Protein AF-A0A7T0C3Q8-F1 (afdb_monomer)

Solvent-accessible surface area (backbone atoms only — not comparable to full-atom values): 13008 Å² total; per-residue (Å²): 132,74,60,67,61,53,60,54,53,60,71,72,50,91,73,61,86,70,64,88,72,64,52,55,35,97,87,76,68,47,78,43,61,93,90,56,93,53,42,89,88,75,45,67,77,82,71,79,75,72,71,88,68,76,73,66,52,69,71,56,51,53,50,53,51,53,50,50,52,52,51,49,52,52,48,50,64,57,48,77,78,67,75,80,89,82,80,91,76,78,87,64,80,82,73,78,82,80,80,74,75,76,78,76,80,78,84,77,83,86,86,81,88,85,86,90,85,83,82,86,81,89,83,77,82,87,74,90,77,70,93,60,78,70,41,61,29,27,28,72,39,75,68,40,66,28,17,73,39,86,49,96,85,33,57,76,77,49,74,48,47,48,67,46,75,37,46,34,67,50,74,56,92,66,21,27,34,26,61,47,94,95,44,74,31,19,32,54,42,89,44,47,40,77,75,125

InterPro domains:
  IPR003646 SH3-like domain, bacterial-type [PF08239] (143-192)
  IPR003646 SH3-like domain, bacterial-type [PS51781] (134-196)
  IPR003646 SH3-like domain, bacterial-type [SM00287] (134-196)

Foldseek 3Di:
DVVVVVVVVVVVPPPPPVPPDFDADLPPRHTDDVPDPDDPVVPDPPPPPPPPPPPDDVVRVVVVVVVVVVVVVVVVVVPVVDDDDDDPPPPDPDDDPPPDDDDDDDDDDDDDDDDDDDDDDDDDDDDPDDDPPWAKKFFQDQKWFKFPDQDPPGDGPDIDGGGDIWTFPQDDDQWTWTCDSNRIIITGPVRIDGDD

Secondary structure (DSSP, 8-state):
--HHHHHHHHTTS---TTGGG--B-TTT-PBPPTT-SSBTTTBS-------------HHHHHHHHHHHHHHHHHHHHHHTTS-S---TTSSS--------PPPPPP-PPP--------------SPP---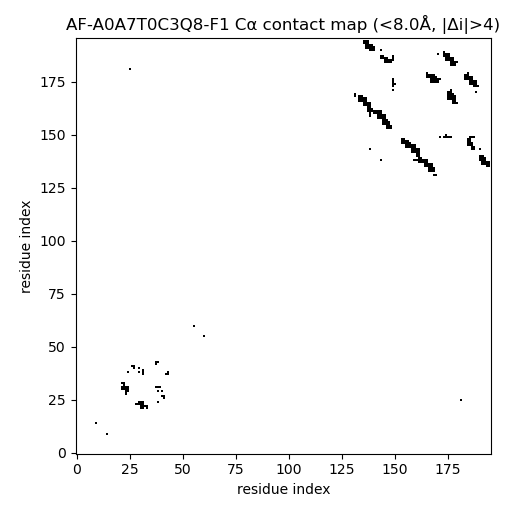----EEEEE-SSEEEEESSSSTTSPEEEEEETT-EEEEEEEETTEEEEEETTEEEEEEGGGEEE--

Mean predicted aligned error: 22.61 Å

Nearest PDB structures (foldseek):
  2kt8-assembly1_A  TM=8.675E-01  e=3.329E-04  Clostridium perfringens
  2krs-assembly1_A  TM=9.125E-01  e=1.209E-03  Clostridium perfringens
  4r0k-assembly1_A  TM=8.764E-01  e=5.552E-03  Bacteroides thetaiotaomicron VPI-5482
  3pvq-assembly1_B  TM=8.746E-01  e=7.443E-03  Bacteroides thetaiotaomicron VPI-5482
  3npf-assembly1_B  TM=8.433E-01  e=9.411E-03  Bacteroides ovatus ATCC 8483

Organism: NCBI:txid2705534

Radius of gyration: 30.3 Å; Cα contacts (8 Å, |Δi|>4): 177; chains: 1; bounding box: 54×58×92 Å

Structure (mmCIF, N/CA/C/O backbone):
data_AF-A0A7T0C3Q8-F1
#
_entry.id   AF-A0A7T0C3Q8-F1
#
loop_
_atom_site.group_PDB
_atom_site.id
_atom_site.type_symbol
_atom_site.label_atom_id
_atom_site.label_alt_id
_atom_site.label_comp_id
_atom_site.label_asym_id
_atom_site.label_entity_id
_atom_site.label_seq_id
_atom_site.pdbx_PDB_ins_code
_atom_site.Cartn_x
_atom_site.Cartn_y
_atom_site.Cartn_z
_atom_site.occupancy
_atom_site.B_iso_or_equiv
_atom_site.auth_seq_id
_atom_site.auth_comp_id
_atom_site.auth_asym_id
_atom_site.auth_atom_id
_atom_site.pdbx_PDB_model_num
ATOM 1 N N . MET A 1 1 ? -26.592 -10.319 53.406 1.00 50.81 1 MET A N 1
ATOM 2 C CA . MET A 1 1 ? -26.487 -8.937 53.947 1.00 50.81 1 MET A CA 1
ATOM 3 C C . MET A 1 1 ? -25.272 -8.145 53.438 1.00 50.81 1 MET A C 1
ATOM 5 O O . MET A 1 1 ? -25.185 -6.961 53.742 1.00 50.81 1 MET A O 1
ATOM 9 N N . LYS A 1 2 ? -24.349 -8.730 52.654 1.00 49.03 2 LYS A N 1
ATOM 10 C CA . LYS A 1 2 ? -23.434 -7.949 51.781 1.00 49.03 2 LYS A CA 1
ATOM 11 C C . LYS A 1 2 ? -23.886 -7.964 50.311 1.00 49.03 2 LYS A C 1
ATOM 13 O O . LYS A 1 2 ? -23.434 -7.166 49.504 1.00 49.03 2 LYS A O 1
ATOM 18 N N . ASP A 1 3 ? -24.822 -8.849 50.016 1.00 57.50 3 ASP A N 1
ATOM 19 C CA . ASP A 1 3 ? -25.264 -9.294 48.697 1.00 57.50 3 ASP A CA 1
ATOM 20 C C . ASP A 1 3 ? -26.305 -8.319 48.106 1.00 57.50 3 ASP A C 1
ATOM 22 O O . ASP A 1 3 ? -26.271 -7.976 46.923 1.00 57.50 3 ASP A O 1
ATOM 26 N N . ASP A 1 4 ? -27.164 -7.762 48.966 1.00 57.53 4 ASP A N 1
ATOM 27 C CA . ASP A 1 4 ? -28.202 -6.789 48.599 1.00 57.53 4 ASP A CA 1
ATOM 28 C C . ASP A 1 4 ? -27.624 -5.455 48.089 1.00 57.53 4 ASP A C 1
ATOM 30 O O . ASP A 1 4 ? -28.212 -4.802 47.227 1.00 57.53 4 ASP A O 1
ATOM 34 N N . LEU A 1 5 ? -26.448 -5.056 48.589 1.00 58.56 5 LEU A N 1
ATOM 35 C CA . LEU A 1 5 ? -25.775 -3.810 48.201 1.00 58.56 5 LEU A CA 1
ATOM 36 C C . LEU A 1 5 ? -25.147 -3.885 46.805 1.00 58.56 5 LEU A C 1
ATOM 38 O O . LEU A 1 5 ? -25.172 -2.892 46.077 1.00 58.56 5 LEU A O 1
ATOM 42 N N . GLN A 1 6 ? -24.636 -5.056 46.417 1.00 59.56 6 GLN A N 1
ATOM 43 C CA . GLN A 1 6 ? -24.077 -5.290 45.084 1.00 59.56 6 GLN A CA 1
ATOM 44 C C . GLN A 1 6 ? -25.185 -5.161 44.025 1.00 59.56 6 GLN A C 1
ATOM 46 O O . GLN A 1 6 ? -25.106 -4.334 43.116 1.00 59.56 6 GLN A O 1
ATOM 51 N N . THR A 1 7 ? -26.296 -5.870 44.253 1.00 59.16 7 THR A N 1
ATOM 52 C CA . THR A 1 7 ? -27.473 -5.892 43.370 1.00 59.16 7 THR A CA 1
ATOM 53 C C . THR A 1 7 ? -28.130 -4.511 43.203 1.00 59.16 7 THR A C 1
A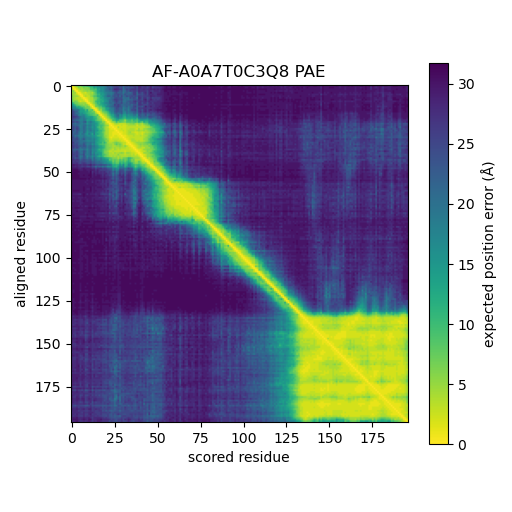TOM 55 O O . THR A 1 7 ? -28.738 -4.224 42.170 1.00 59.16 7 THR A O 1
ATOM 58 N N . PHE A 1 8 ? -28.008 -3.624 44.199 1.00 56.41 8 PHE A N 1
ATOM 59 C CA . PHE A 1 8 ? -28.531 -2.256 44.119 1.00 56.41 8 PHE A CA 1
ATOM 60 C C . PHE A 1 8 ? -27.630 -1.311 43.304 1.00 56.41 8 PHE A C 1
ATOM 62 O O . PHE A 1 8 ? -28.137 -0.396 42.650 1.00 56.41 8 PHE A O 1
ATOM 69 N N . PHE A 1 9 ? -26.311 -1.536 43.307 1.00 55.16 9 PHE A N 1
ATOM 70 C CA . PHE A 1 9 ? -25.370 -0.794 42.462 1.00 55.16 9 PHE A CA 1
ATOM 71 C C . PHE A 1 9 ? -25.532 -1.164 40.984 1.00 55.16 9 PHE A C 1
ATOM 73 O O . PHE A 1 9 ? -25.681 -0.268 40.150 1.00 55.16 9 PHE A O 1
ATOM 80 N N . ASP A 1 10 ? -25.616 -2.462 40.677 1.00 55.56 10 ASP A N 1
ATOM 81 C CA . ASP A 1 10 ? -25.787 -2.964 39.305 1.00 55.56 10 ASP A CA 1
ATOM 82 C C . ASP A 1 10 ? -27.086 -2.465 38.649 1.00 55.56 10 ASP A C 1
ATOM 84 O O . ASP A 1 10 ? -27.144 -2.275 37.439 1.00 55.56 10 ASP A O 1
ATOM 88 N N . ARG A 1 11 ? -28.129 -2.168 39.438 1.00 54.31 11 ARG A N 1
ATOM 89 C CA . ARG A 1 11 ? -29.405 -1.640 38.922 1.00 54.31 11 ARG A CA 1
ATOM 90 C C . ARG A 1 11 ? -29.395 -0.134 38.631 1.00 54.31 11 ARG A C 1
ATOM 92 O O . ARG A 1 11 ? -30.321 0.361 37.990 1.00 54.31 11 ARG A O 1
ATOM 99 N N . LYS A 1 12 ? -28.398 0.609 39.127 1.00 53.41 12 LYS A N 1
ATOM 100 C CA . LYS A 1 12 ? -28.292 2.072 38.955 1.00 53.41 12 LYS A CA 1
ATOM 101 C C . LYS A 1 12 ? -27.342 2.472 37.824 1.00 53.41 12 LYS A C 1
ATOM 103 O O . LYS A 1 12 ? -27.421 3.596 37.331 1.00 53.41 12 LYS A O 1
ATOM 108 N N . ILE A 1 13 ? -26.481 1.553 37.396 1.00 53.19 13 ILE A N 1
ATOM 109 C CA . ILE A 1 13 ? -25.689 1.674 36.176 1.00 53.19 13 ILE A CA 1
ATOM 110 C C . ILE A 1 13 ? -26.472 0.939 35.086 1.00 53.19 13 ILE A C 1
ATOM 112 O O . ILE A 1 13 ? -26.551 -0.283 35.111 1.00 53.19 13 ILE A O 1
ATOM 116 N N . GLY A 1 14 ? -27.077 1.675 34.149 1.00 45.16 14 GLY A N 1
ATOM 117 C CA . GLY A 1 14 ? -27.797 1.104 33.003 1.00 45.16 14 GLY A CA 1
ATOM 118 C C . GLY A 1 14 ? -26.850 0.387 32.040 1.00 45.16 14 GLY A C 1
ATOM 119 O O . GLY A 1 14 ? -26.480 0.929 31.004 1.00 45.16 14 GLY A O 1
ATOM 120 N N . LEU A 1 15 ? -26.406 -0.807 32.429 1.00 50.38 15 LEU A N 1
ATOM 121 C CA . LEU A 1 15 ? -25.632 -1.745 31.626 1.00 50.38 15 LEU A CA 1
ATOM 122 C C . LEU A 1 15 ? -26.568 -2.851 31.143 1.00 50.38 15 LEU A C 1
ATOM 124 O O . LEU A 1 15 ? -26.431 -4.024 31.489 1.00 50.38 15 LEU A O 1
ATOM 128 N N . ASP A 1 16 ? -27.550 -2.445 30.341 1.00 54.75 16 ASP A N 1
ATOM 129 C CA . ASP A 1 16 ? -28.432 -3.360 29.635 1.00 54.75 16 ASP A CA 1
ATOM 130 C C . ASP A 1 16 ? -27.609 -4.391 28.845 1.00 54.75 16 ASP A C 1
ATOM 132 O O . ASP A 1 16 ? -26.680 -4.068 28.097 1.00 54.75 16 ASP A O 1
ATOM 136 N N . ASP A 1 17 ? -27.998 -5.661 28.979 1.00 54.56 17 ASP A N 1
ATOM 137 C CA . ASP A 1 17 ? -27.253 -6.832 28.491 1.00 54.56 17 ASP A CA 1
ATOM 138 C C . ASP A 1 17 ? -27.138 -6.913 26.943 1.00 54.56 17 ASP A C 1
ATOM 140 O O . ASP A 1 17 ? -26.571 -7.841 26.370 1.00 54.56 17 ASP A O 1
ATOM 144 N N . LYS A 1 18 ? -27.635 -5.890 26.232 1.00 51.41 18 LYS A N 1
ATOM 145 C CA . LYS A 1 18 ? -27.413 -5.655 24.797 1.00 51.41 18 LYS A CA 1
ATOM 146 C C . LYS A 1 18 ? -26.001 -5.163 24.455 1.00 51.41 18 LYS A C 1
ATOM 148 O O . LYS A 1 18 ? -25.607 -5.259 23.294 1.00 51.41 18 LYS A O 1
ATOM 153 N N . SER A 1 19 ? -25.232 -4.659 25.423 1.00 51.59 19 SER A N 1
ATOM 154 C CA . SER A 1 19 ? -23.903 -4.067 25.178 1.00 51.59 19 SER A CA 1
ATOM 155 C C . SER A 1 19 ? -22.867 -5.058 24.604 1.00 51.59 19 SER A C 1
ATOM 157 O O . SER A 1 19 ? -21.985 -4.678 23.835 1.00 51.59 19 SER A O 1
ATOM 159 N N . LYS A 1 20 ? -23.009 -6.363 24.886 1.00 53.22 20 LYS A N 1
ATOM 160 C CA . LYS A 1 20 ? -22.007 -7.411 24.587 1.00 53.22 20 LYS A CA 1
ATOM 161 C C . LYS A 1 20 ? -21.797 -7.743 23.095 1.00 53.22 20 LYS A C 1
ATOM 163 O O . LYS A 1 20 ? -20.993 -8.617 22.787 1.00 53.22 20 LYS A O 1
ATOM 168 N N . ASN A 1 21 ? -22.504 -7.086 22.173 1.00 56.31 21 ASN A N 1
ATOM 169 C CA . ASN A 1 21 ? -22.356 -7.284 20.722 1.00 56.31 21 ASN A CA 1
ATOM 170 C C . ASN A 1 21 ? -22.436 -5.982 19.901 1.00 56.31 21 ASN A C 1
ATOM 172 O O . ASN A 1 21 ? -22.703 -6.014 18.697 1.00 56.31 21 ASN A O 1
ATOM 176 N N . LEU A 1 22 ? -22.204 -4.823 20.526 1.00 68.00 22 LEU A N 1
ATOM 177 C CA . LEU A 1 22 ? -22.177 -3.560 19.796 1.00 68.00 22 LEU A CA 1
ATOM 178 C C . LEU A 1 22 ? -20.888 -3.473 18.962 1.00 68.00 22 LEU A C 1
ATOM 180 O O . LEU A 1 22 ? -19.793 -3.307 19.495 1.00 68.00 22 LEU A O 1
ATOM 184 N N . GLN A 1 23 ? -21.018 -3.619 17.642 1.00 77.44 23 GLN A N 1
ATOM 185 C CA . GLN A 1 23 ? -19.904 -3.434 16.713 1.00 77.44 23 GLN A CA 1
ATOM 186 C C . GLN A 1 23 ? -19.398 -1.988 16.832 1.00 77.44 23 GLN A C 1
ATOM 188 O O . GLN A 1 23 ? -20.179 -1.045 16.717 1.00 77.44 23 GLN A O 1
ATOM 193 N N . VAL A 1 24 ? -18.099 -1.802 17.061 1.00 85.31 24 VAL A N 1
ATOM 194 C CA . VAL A 1 24 ? -17.459 -0.480 17.171 1.00 85.31 24 VAL A CA 1
ATOM 195 C C . VAL A 1 24 ? -16.573 -0.207 15.960 1.00 85.31 24 VAL A C 1
ATOM 197 O O . VAL A 1 24 ? -15.993 -1.120 15.369 1.00 85.31 24 VAL A O 1
ATOM 200 N N . CYS A 1 25 ? -16.474 1.057 15.554 1.00 78.88 25 CYS A N 1
ATOM 201 C CA . CYS A 1 25 ? -15.661 1.444 14.410 1.00 78.88 25 CYS A CA 1
ATOM 202 C C . CYS A 1 25 ? -14.163 1.366 14.739 1.00 78.88 25 CYS A C 1
ATOM 204 O O . CYS A 1 25 ? -13.669 2.137 15.551 1.00 78.88 25 CYS A O 1
ATOM 206 N N . SER A 1 26 ? -13.407 0.538 14.014 1.00 82.31 26 SER A N 1
ATOM 207 C CA . SER A 1 26 ? -11.953 0.350 14.196 1.00 82.31 26 SER A CA 1
ATOM 208 C C . SER A 1 26 ? -11.063 1.568 13.875 1.00 82.31 26 SER A C 1
ATOM 210 O O . SER A 1 26 ? -9.835 1.454 13.893 1.00 82.31 26 SER A O 1
ATOM 212 N N . VAL A 1 27 ? -11.661 2.716 13.540 1.00 83.38 27 VAL A N 1
ATOM 213 C CA . VAL A 1 27 ? -10.971 3.972 13.200 1.00 83.38 27 VAL A CA 1
ATOM 214 C C . VAL A 1 27 ? -11.204 5.061 14.253 1.00 83.38 27 VAL A C 1
ATOM 216 O O . VAL A 1 27 ? -10.300 5.859 14.494 1.00 83.38 27 VAL A O 1
ATOM 219 N N . CYS A 1 28 ? -12.389 5.106 14.872 1.00 86.50 28 CYS A N 1
ATOM 220 C CA . CYS A 1 28 ? -12.782 6.171 15.804 1.00 86.50 28 CYS A CA 1
ATOM 221 C C . CYS A 1 28 ? -13.512 5.681 17.068 1.00 86.50 28 CYS A C 1
ATOM 223 O O . CYS A 1 28 ? -14.071 6.506 17.783 1.00 86.50 28 CYS A O 1
ATOM 225 N N . ASP A 1 29 ? -13.586 4.366 17.289 1.00 85.44 29 ASP A N 1
ATOM 226 C CA . ASP A 1 29 ? -14.197 3.671 18.437 1.00 85.44 29 ASP A CA 1
ATOM 227 C C . ASP A 1 29 ? -15.687 3.981 18.720 1.00 85.44 29 ASP A C 1
ATOM 229 O O . ASP A 1 29 ? -16.278 3.448 19.657 1.00 85.44 29 ASP A O 1
ATOM 233 N N . ASN A 1 30 ? -16.341 4.774 17.864 1.00 85.94 30 ASN A N 1
ATOM 234 C CA . ASN A 1 30 ? -17.774 5.058 17.943 1.00 85.94 30 ASN A CA 1
ATOM 235 C C . ASN A 1 30 ? -18.620 3.810 17.624 1.00 85.94 30 ASN A C 1
ATOM 237 O O . ASN A 1 30 ? -18.231 3.005 16.765 1.00 85.94 30 ASN A O 1
ATOM 241 N N . PRO A 1 31 ? -19.808 3.669 18.242 1.00 84.44 31 PRO A N 1
ATOM 242 C CA . PRO A 1 31 ? -20.717 2.563 17.970 1.00 84.44 31 PRO A CA 1
ATOM 243 C C . PRO A 1 31 ? -21.230 2.601 16.525 1.00 84.44 31 PRO A C 1
ATOM 245 O O . PRO A 1 31 ? -21.632 3.648 16.009 1.00 84.44 31 PRO A O 1
ATOM 248 N N . LEU A 1 32 ? -21.240 1.442 15.872 1.00 82.75 32 LEU A N 1
ATOM 249 C CA . LEU A 1 32 ? -21.872 1.240 14.573 1.00 82.75 32 LEU A CA 1
ATOM 250 C C . LEU A 1 32 ? -23.346 0.888 14.785 1.00 82.75 32 LEU A C 1
ATOM 252 O O . LEU A 1 32 ? -23.690 0.077 15.646 1.00 82.75 32 LEU A O 1
ATOM 256 N N . ALA A 1 33 ? -24.228 1.471 13.972 1.00 80.69 33 ALA A N 1
ATOM 257 C CA . ALA A 1 33 ? -25.620 1.040 13.934 1.00 80.69 33 ALA A CA 1
ATOM 258 C C . ALA A 1 33 ? -25.705 -0.422 13.456 1.00 80.69 33 ALA A C 1
ATOM 260 O O . ALA A 1 33 ? -24.921 -0.857 12.609 1.00 80.69 33 ALA A O 1
ATOM 261 N N . ALA A 1 34 ? -26.657 -1.188 13.992 1.00 78.25 34 ALA A N 1
ATOM 262 C CA . ALA A 1 34 ? -26.819 -2.596 13.638 1.00 78.25 34 ALA A CA 1
ATOM 263 C C . ALA A 1 34 ? -27.059 -2.755 12.123 1.00 78.25 34 ALA A C 1
ATOM 265 O O . ALA A 1 34 ? -28.013 -2.203 11.580 1.00 78.25 34 ALA A O 1
ATOM 266 N N . GLY A 1 35 ? -26.176 -3.495 11.444 1.00 73.06 35 GLY A N 1
ATOM 267 C CA . GLY A 1 35 ? -26.215 -3.686 9.988 1.00 73.06 35 GLY A CA 1
ATOM 268 C C . GLY A 1 35 ? -25.579 -2.565 9.149 1.00 73.06 35 GLY A C 1
ATOM 269 O O . GLY A 1 35 ? -25.618 -2.643 7.923 1.00 73.06 35 GLY A O 1
ATOM 270 N N . ALA A 1 36 ? -24.969 -1.541 9.756 1.00 75.94 36 ALA A N 1
ATOM 271 C CA . ALA A 1 36 ? -24.277 -0.490 9.010 1.00 75.94 36 ALA A CA 1
ATOM 272 C C . ALA A 1 36 ? -22.953 -0.992 8.404 1.00 75.94 36 ALA A C 1
ATOM 274 O O . ALA A 1 36 ? -22.042 -1.402 9.121 1.00 75.94 36 ALA A O 1
ATOM 275 N N . ALA A 1 37 ? -22.818 -0.890 7.079 1.00 77.06 37 ALA A N 1
ATOM 276 C CA . ALA A 1 37 ? -21.586 -1.234 6.361 1.00 77.06 37 ALA A CA 1
ATOM 277 C C . ALA A 1 37 ? -20.447 -0.206 6.551 1.00 77.06 37 ALA A C 1
ATOM 279 O O . ALA A 1 37 ? -19.287 -0.514 6.284 1.00 77.06 37 ALA A O 1
ATOM 280 N N . PHE A 1 38 ? -20.769 1.012 7.002 1.00 79.00 38 PHE A N 1
ATOM 281 C CA . PHE A 1 38 ? -19.831 2.128 7.152 1.00 79.00 38 PHE A CA 1
ATOM 282 C C . PHE A 1 38 ? -20.120 2.919 8.432 1.00 79.00 38 PHE A C 1
ATOM 284 O O . PHE A 1 38 ? -21.255 2.961 8.905 1.00 79.00 38 PHE A O 1
ATOM 291 N N . CYS A 1 39 ? -19.100 3.583 8.982 1.00 84.25 39 CYS A N 1
ATOM 292 C CA . CYS A 1 39 ? -19.273 4.468 10.131 1.00 84.25 39 CYS A CA 1
ATOM 293 C C . CYS A 1 39 ? -19.717 5.861 9.676 1.00 84.25 39 CYS A C 1
ATOM 295 O O . CYS A 1 39 ? -18.999 6.520 8.925 1.00 84.25 39 CYS A O 1
ATOM 297 N N . SER A 1 40 ? -20.838 6.356 10.203 1.00 80.31 40 SER A N 1
ATOM 298 C CA . SER A 1 40 ? -21.364 7.696 9.898 1.00 80.31 40 SER A CA 1
ATOM 299 C C . SER A 1 40 ? -20.401 8.842 10.248 1.00 80.31 40 SER A C 1
ATOM 301 O O . SER A 1 40 ? -20.513 9.916 9.669 1.00 80.31 40 SER A O 1
ATOM 303 N N . TYR A 1 41 ? -19.451 8.619 11.167 1.00 80.88 41 TYR A N 1
ATOM 304 C CA . TYR A 1 41 ? -18.433 9.604 11.562 1.00 80.88 41 TYR A CA 1
ATOM 305 C C . TYR A 1 41 ? -17.148 9.553 10.724 1.00 80.88 41 TYR A C 1
ATOM 307 O O . TYR A 1 41 ? -16.494 10.580 10.567 1.00 80.88 41 TYR A O 1
ATOM 315 N N . CYS A 1 42 ? -16.764 8.387 10.193 1.00 80.25 42 CYS A N 1
ATOM 316 C CA . CYS A 1 42 ? -15.563 8.253 9.351 1.00 80.25 42 CYS A CA 1
ATOM 317 C C . CYS A 1 42 ? -15.862 8.298 7.848 1.00 80.25 42 CYS A C 1
ATOM 319 O O . CYS A 1 42 ? -14.931 8.411 7.055 1.00 80.25 42 CYS A O 1
ATOM 321 N N . GLY A 1 43 ? -17.137 8.193 7.465 1.00 72.94 43 GLY A N 1
ATOM 322 C CA . GLY A 1 43 ? -17.557 8.000 6.082 1.00 72.94 43 GLY A CA 1
ATOM 323 C C . GLY A 1 43 ? -17.252 6.589 5.558 1.00 72.94 43 GLY A C 1
ATOM 324 O O . GLY A 1 43 ? -16.618 5.774 6.242 1.00 72.94 43 GLY A O 1
ATOM 325 N N . PRO A 1 44 ? -17.711 6.260 4.339 1.00 77.25 44 PRO A N 1
ATOM 326 C CA . PRO A 1 44 ? -17.169 5.120 3.617 1.00 77.25 44 PRO A CA 1
ATOM 327 C C . PRO A 1 44 ? -15.672 5.361 3.350 1.00 77.25 44 PRO A C 1
ATOM 329 O O . PRO A 1 44 ? -15.281 6.501 3.086 1.00 77.25 44 PRO A O 1
ATOM 332 N N . PRO A 1 45 ? -14.816 4.322 3.387 1.00 70.56 45 PRO A N 1
ATOM 333 C CA . PRO A 1 45 ? -13.447 4.473 2.913 1.00 70.56 45 PRO A CA 1
ATOM 334 C C . PRO A 1 45 ? -13.496 4.930 1.455 1.00 70.56 45 PRO A C 1
ATOM 336 O O . PRO A 1 45 ? -14.297 4.395 0.684 1.00 70.56 45 PRO A O 1
ATOM 339 N N . GLU A 1 46 ? -12.637 5.876 1.061 1.00 66.56 46 GLU A N 1
ATOM 340 C CA . GLU A 1 46 ? -12.478 6.183 -0.359 1.00 66.56 46 GLU A CA 1
ATOM 341 C C . GLU A 1 46 ? -12.025 4.909 -1.074 1.00 66.56 46 GLU A C 1
ATOM 343 O O . GLU A 1 46 ? -10.857 4.504 -1.039 1.00 66.56 46 GLU A O 1
ATOM 348 N N . LEU A 1 47 ? -12.985 4.265 -1.741 1.00 60.47 47 LEU A N 1
ATOM 349 C CA . LEU A 1 47 ? -12.698 3.402 -2.862 1.00 60.47 47 LEU A CA 1
ATOM 350 C C . LEU A 1 47 ? -11.882 4.269 -3.802 1.00 60.47 47 LEU A C 1
ATOM 352 O O . LEU A 1 47 ? -12.413 5.210 -4.387 1.00 60.47 47 LEU A O 1
ATOM 356 N N . ASN A 1 48 ? -10.589 3.961 -3.908 1.00 60.28 48 ASN A N 1
ATOM 357 C CA . ASN A 1 48 ? -9.741 4.509 -4.948 1.00 60.28 48 ASN A CA 1
ATOM 358 C C . AS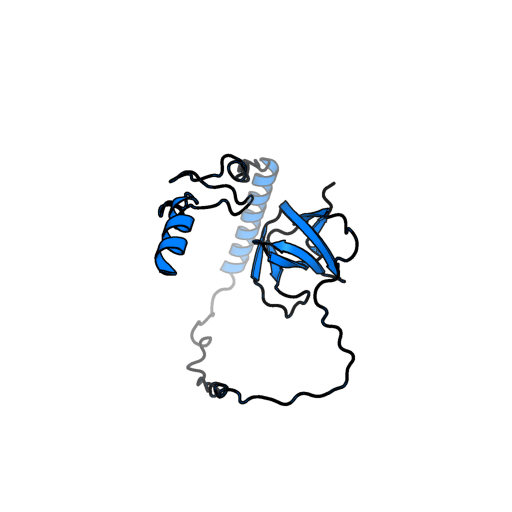N A 1 48 ? -10.429 4.154 -6.262 1.00 60.28 48 ASN A C 1
ATOM 360 O O . ASN A 1 48 ? -10.280 3.033 -6.756 1.00 60.28 48 ASN A O 1
ATOM 364 N N . ALA A 1 49 ? -11.225 5.087 -6.784 1.00 56.50 49 ALA A N 1
ATOM 365 C CA . ALA A 1 49 ? -11.858 4.986 -8.074 1.00 56.50 49 ALA A CA 1
ATOM 366 C C . ALA A 1 49 ? -10.713 5.049 -9.073 1.00 56.50 49 ALA A C 1
ATOM 368 O O . ALA A 1 49 ? -10.312 6.116 -9.539 1.00 56.50 49 ALA A O 1
ATOM 369 N N . VAL A 1 50 ? -10.121 3.880 -9.327 1.00 52.75 50 VAL A N 1
ATOM 370 C CA . VAL A 1 50 ? -9.194 3.665 -10.420 1.00 52.75 50 VAL A CA 1
ATOM 371 C C . VAL A 1 50 ? -9.988 4.061 -11.645 1.00 52.75 50 VAL A C 1
ATOM 373 O O . VAL A 1 50 ? -10.849 3.312 -12.107 1.00 52.75 50 VAL A O 1
ATOM 376 N N . SER A 1 51 ? -9.727 5.273 -12.131 1.00 51.72 51 SER A N 1
ATOM 377 C CA . SER A 1 51 ? -10.228 5.759 -13.401 1.00 51.72 51 SER A CA 1
ATOM 378 C C . SER A 1 51 ? -9.592 4.881 -14.469 1.00 51.72 51 SER A C 1
ATOM 380 O O . SER A 1 51 ? -8.522 5.156 -15.016 1.00 51.72 51 SER A O 1
ATOM 382 N N . SER A 1 52 ? -10.247 3.743 -14.713 1.00 60.44 52 SER A N 1
ATOM 383 C CA . SER A 1 52 ? -9.850 2.711 -15.664 1.00 60.44 52 SER A CA 1
ATOM 384 C C . SER A 1 52 ? -10.190 3.157 -17.087 1.00 60.44 52 SER A C 1
ATOM 386 O O . SER A 1 52 ? -10.830 2.462 -17.867 1.00 60.44 52 SER A O 1
ATOM 388 N N . SER A 1 53 ? -9.746 4.369 -17.394 1.00 59.56 53 SER A N 1
ATOM 389 C CA . SER A 1 53 ? -9.800 5.061 -18.668 1.00 59.56 53 SER A CA 1
ATOM 390 C C . SER A 1 53 ? -8.548 5.932 -18.804 1.00 59.56 53 SER A C 1
ATOM 392 O O . SER A 1 53 ? -8.582 7.042 -19.335 1.00 59.56 53 SER A O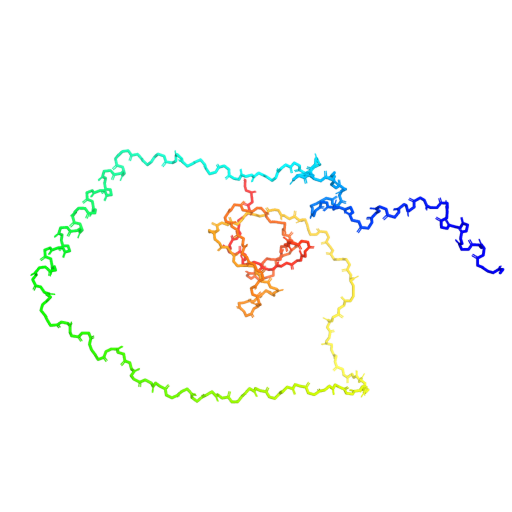 1
ATOM 394 N N . ARG A 1 54 ? -7.386 5.394 -18.393 1.00 60.62 54 ARG A N 1
ATOM 395 C CA . ARG A 1 54 ? -6.096 5.843 -18.932 1.00 60.62 54 ARG A CA 1
ATOM 396 C C . ARG A 1 54 ? -6.046 5.427 -20.404 1.00 60.62 54 ARG A C 1
ATOM 398 O O . ARG A 1 54 ? -5.354 4.473 -20.750 1.00 60.62 54 ARG A O 1
ATOM 405 N N . PHE A 1 55 ? -6.820 6.131 -21.236 1.00 59.81 55 PHE A N 1
ATOM 406 C CA . PHE A 1 55 ? -6.839 6.017 -22.687 1.00 59.81 55 PHE A CA 1
ATOM 407 C C . PHE A 1 55 ? -5.400 6.179 -23.163 1.00 59.81 55 PHE A C 1
ATOM 409 O O . PHE A 1 55 ? -4.842 7.278 -23.201 1.00 59.81 55 PHE A O 1
ATOM 416 N N . MET A 1 56 ? -4.759 5.047 -23.439 1.00 65.44 56 MET A N 1
ATOM 417 C CA . MET A 1 56 ? -3.433 5.036 -24.017 1.00 65.44 56 MET A CA 1
ATOM 418 C C . MET A 1 56 ? -3.585 5.661 -25.399 1.00 65.44 56 MET A C 1
ATOM 420 O O . MET A 1 56 ? -4.439 5.217 -26.164 1.00 65.44 56 MET A O 1
ATOM 424 N N . SER A 1 57 ? -2.838 6.733 -25.684 1.00 78.38 57 SER A N 1
ATOM 425 C CA . SER A 1 57 ? -3.032 7.473 -26.935 1.00 78.38 57 SER A CA 1
ATOM 426 C C . SER A 1 57 ? -2.959 6.511 -28.126 1.00 78.38 57 SER A C 1
ATOM 428 O O . SER A 1 57 ? -2.152 5.575 -28.080 1.00 78.38 57 SER A O 1
ATOM 430 N N . PRO A 1 58 ? -3.762 6.711 -29.188 1.00 74.56 58 PRO A N 1
ATOM 431 C CA . PRO A 1 58 ? -3.811 5.775 -30.313 1.00 74.56 58 PRO A CA 1
ATOM 432 C C . PRO A 1 58 ? -2.409 5.510 -30.881 1.00 74.56 58 PRO A C 1
ATOM 434 O O . PRO A 1 58 ? -2.047 4.366 -31.123 1.00 74.56 58 PRO A O 1
ATOM 437 N N . PHE A 1 59 ? -1.557 6.538 -30.927 1.00 80.00 59 PHE A N 1
ATOM 438 C CA . PHE A 1 59 ? -0.140 6.432 -31.287 1.00 80.00 59 PHE A CA 1
ATOM 439 C C . PHE A 1 59 ? 0.667 5.441 -30.426 1.00 80.00 59 PHE A C 1
ATOM 441 O O . PHE A 1 59 ? 1.469 4.681 -30.964 1.00 80.00 59 PHE A O 1
ATOM 448 N N . ARG A 1 60 ? 0.455 5.403 -29.101 1.00 78.94 60 ARG A N 1
ATOM 449 C CA . ARG A 1 60 ? 1.108 4.425 -28.212 1.00 78.94 60 ARG A CA 1
ATOM 450 C C . ARG A 1 60 ? 0.563 3.014 -28.420 1.00 78.94 60 ARG A C 1
ATOM 452 O O . ARG A 1 60 ? 1.356 2.079 -28.452 1.00 78.94 60 ARG A O 1
ATOM 459 N N . ALA A 1 61 ? -0.751 2.859 -28.584 1.00 85.12 61 ALA A N 1
ATOM 460 C CA . ALA A 1 61 ? -1.360 1.556 -28.849 1.00 85.12 61 ALA A CA 1
ATOM 461 C C . ALA A 1 61 ? -0.842 0.954 -30.170 1.00 85.12 61 ALA A C 1
ATOM 463 O O . ALA A 1 61 ? -0.350 -0.173 -30.177 1.00 85.12 61 ALA A O 1
ATOM 464 N N . THR A 1 62 ? -0.845 1.735 -31.257 1.00 89.38 62 THR A N 1
ATOM 465 C CA . THR A 1 62 ? -0.305 1.320 -32.562 1.00 89.38 62 THR A CA 1
ATOM 466 C C . THR A 1 62 ? 1.174 0.946 -32.474 1.00 89.38 62 THR A C 1
ATOM 468 O O . THR A 1 62 ? 1.572 -0.080 -33.020 1.00 89.38 62 THR A O 1
ATOM 471 N N . PHE A 1 63 ? 1.989 1.715 -31.742 1.00 91.31 63 PHE A N 1
ATOM 472 C CA . PHE A 1 63 ? 3.413 1.409 -31.564 1.00 91.31 63 PHE A CA 1
ATOM 473 C C . PHE A 1 63 ? 3.645 0.054 -30.875 1.00 91.31 63 PHE A C 1
ATOM 475 O O . PHE A 1 63 ? 4.459 -0.740 -31.345 1.00 91.31 63 PHE A O 1
ATOM 482 N N . TYR A 1 64 ? 2.889 -0.262 -29.815 1.00 91.38 64 TYR A N 1
ATOM 483 C CA . TYR A 1 64 ? 2.972 -1.577 -29.167 1.00 91.38 64 TYR A CA 1
ATOM 484 C C . TYR A 1 64 ? 2.493 -2.718 -30.073 1.00 91.38 64 TYR A C 1
ATOM 486 O O . TYR A 1 64 ? 3.134 -3.766 -30.096 1.00 91.38 64 TYR A O 1
ATOM 494 N N . ILE A 1 65 ? 1.421 -2.523 -30.849 1.00 93.00 65 ILE A N 1
ATOM 495 C CA . ILE A 1 65 ? 0.927 -3.536 -31.797 1.00 93.00 65 ILE A CA 1
ATOM 496 C C . ILE A 1 65 ? 1.984 -3.832 -32.872 1.00 93.00 65 ILE A C 1
ATOM 498 O O . ILE A 1 65 ? 2.281 -4.998 -33.124 1.00 93.00 65 ILE A O 1
ATOM 502 N N . VAL A 1 66 ? 2.614 -2.804 -33.451 1.00 94.88 66 VAL A N 1
ATOM 503 C CA . VAL A 1 66 ? 3.691 -2.982 -34.443 1.00 94.88 66 VAL A CA 1
ATOM 504 C C . VAL A 1 66 ? 4.893 -3.709 -33.835 1.00 94.88 66 VAL A C 1
ATOM 506 O O . VAL A 1 66 ? 5.396 -4.650 -34.445 1.00 94.88 66 VAL A O 1
ATOM 509 N N . ILE A 1 67 ? 5.318 -3.350 -32.616 1.00 93.25 67 ILE A N 1
ATOM 510 C CA . ILE A 1 67 ? 6.400 -4.065 -31.915 1.00 93.25 67 ILE A CA 1
ATOM 511 C C . ILE A 1 67 ? 6.049 -5.540 -31.702 1.00 93.25 67 ILE A C 1
ATOM 513 O O . ILE A 1 67 ? 6.901 -6.399 -31.933 1.00 93.25 67 ILE A O 1
ATOM 517 N N . LEU A 1 68 ? 4.821 -5.851 -31.277 1.00 93.69 68 LEU A N 1
ATOM 518 C CA . LEU A 1 68 ? 4.383 -7.231 -31.062 1.00 93.69 68 LEU A CA 1
ATOM 519 C C . LEU A 1 68 ? 4.352 -8.030 -32.369 1.00 93.69 68 LEU A C 1
ATOM 521 O O . LEU A 1 68 ? 4.816 -9.166 -32.375 1.00 93.69 68 LEU A O 1
ATOM 525 N N . LEU A 1 69 ? 3.893 -7.441 -33.478 1.00 95.06 69 LEU A N 1
ATOM 526 C CA . LEU A 1 69 ? 3.899 -8.094 -34.792 1.00 95.06 69 LEU A CA 1
ATOM 527 C C . LEU A 1 69 ? 5.322 -8.336 -35.314 1.00 95.06 69 LEU A C 1
ATOM 529 O O . LEU A 1 69 ? 5.610 -9.432 -35.788 1.00 95.06 69 LEU A O 1
ATOM 533 N N . VAL A 1 70 ? 6.232 -7.365 -35.175 1.00 93.69 70 VAL A N 1
ATOM 534 C CA . VAL A 1 70 ? 7.647 -7.539 -35.552 1.00 93.69 70 VAL A CA 1
ATOM 535 C C . VAL A 1 70 ? 8.318 -8.594 -34.667 1.00 93.69 70 VAL A C 1
ATOM 537 O O . VAL A 1 70 ? 8.981 -9.490 -35.182 1.00 93.69 70 VAL A O 1
ATOM 540 N N . SER A 1 71 ? 8.104 -8.546 -33.350 1.00 90.44 71 SER A N 1
ATOM 541 C CA . SER A 1 71 ? 8.681 -9.515 -32.405 1.00 90.44 71 SER A CA 1
ATOM 542 C C . SER A 1 71 ? 8.147 -10.927 -32.642 1.00 90.44 71 SER A C 1
ATOM 544 O O . SER A 1 71 ? 8.921 -11.879 -32.626 1.00 90.44 71 SER A O 1
ATOM 546 N N . PHE A 1 72 ? 6.846 -11.072 -32.912 1.00 89.19 72 PHE A N 1
ATOM 547 C CA . PHE A 1 72 ? 6.236 -12.356 -33.246 1.00 89.19 72 PHE A CA 1
ATOM 548 C C . PHE A 1 72 ? 6.715 -12.870 -34.608 1.00 89.19 72 PHE A C 1
ATOM 550 O O . PHE A 1 72 ? 7.074 -14.037 -34.710 1.00 89.19 72 PHE A O 1
ATOM 557 N N . GLY A 1 73 ? 6.811 -12.011 -35.628 1.00 89.69 73 GLY A N 1
ATOM 558 C CA . GLY A 1 73 ? 7.343 -12.371 -36.945 1.00 89.69 73 GLY A CA 1
ATOM 559 C C . GLY A 1 73 ? 8.803 -12.827 -36.894 1.00 89.69 73 GLY A C 1
ATOM 560 O O . GLY A 1 73 ? 9.141 -13.862 -37.466 1.00 89.69 73 GLY A O 1
ATOM 561 N N . VAL A 1 74 ? 9.659 -12.117 -36.150 1.00 87.00 74 VAL A N 1
ATOM 562 C CA . VAL A 1 74 ? 11.059 -12.514 -35.915 1.00 87.00 74 VAL A CA 1
ATOM 563 C C . VAL A 1 74 ? 11.131 -13.809 -35.104 1.00 87.00 74 VAL A C 1
ATOM 565 O O . VAL A 1 74 ? 11.872 -14.712 -35.480 1.00 87.00 74 VAL A O 1
ATOM 568 N N . PHE A 1 75 ? 10.333 -13.956 -34.042 1.00 77.81 75 PHE A N 1
ATOM 569 C CA . PHE A 1 75 ? 10.289 -15.190 -33.252 1.00 77.81 75 PHE A CA 1
ATOM 570 C C . PHE A 1 75 ? 9.830 -16.391 -34.089 1.00 77.81 75 PHE A C 1
ATOM 572 O O . PHE A 1 75 ? 10.464 -17.438 -34.036 1.00 77.81 75 PHE A O 1
ATOM 579 N N . PHE A 1 76 ? 8.788 -16.241 -34.908 1.00 76.94 76 PHE A N 1
ATOM 580 C CA . PHE A 1 76 ? 8.289 -17.295 -35.793 1.00 76.94 76 PHE A CA 1
ATOM 581 C C . PHE A 1 76 ? 9.322 -17.648 -36.877 1.00 76.94 76 PHE A C 1
ATOM 583 O O . PHE A 1 76 ? 9.598 -18.825 -37.098 1.00 76.94 76 PHE A O 1
ATOM 590 N N . SER A 1 77 ? 9.989 -16.643 -37.458 1.00 77.81 77 SER A N 1
ATOM 591 C CA . SER A 1 77 ? 11.087 -16.836 -38.424 1.00 77.81 77 SER A CA 1
ATOM 592 C C . SER A 1 77 ? 12.292 -17.565 -37.816 1.00 77.81 77 SER A C 1
ATOM 594 O O . SER A 1 77 ? 12.915 -18.387 -38.480 1.00 77.81 77 SER A O 1
ATOM 596 N N . LEU A 1 78 ? 12.609 -17.306 -36.542 1.00 71.19 78 LEU A N 1
ATOM 597 C CA . LEU A 1 78 ? 13.658 -18.021 -35.808 1.00 71.19 78 LEU A CA 1
ATOM 598 C C . LEU A 1 78 ? 13.213 -19.424 -35.364 1.00 71.19 78 LEU A C 1
ATOM 600 O O . LEU A 1 78 ? 14.049 -20.318 -35.247 1.00 71.19 78 LEU A O 1
ATOM 604 N N . LYS A 1 79 ? 11.915 -19.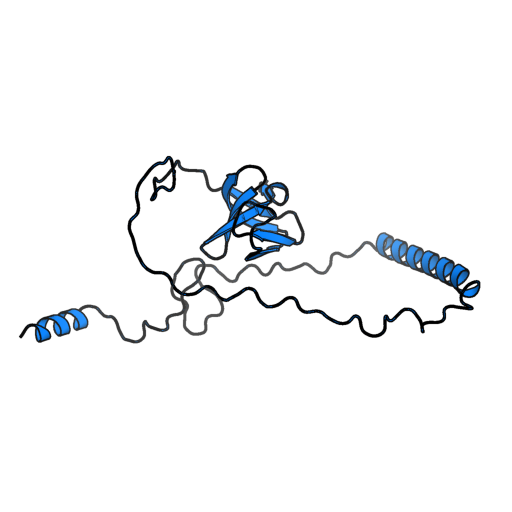637 -35.105 1.00 62.78 79 LYS A N 1
ATOM 605 C CA . LYS A 1 79 ? 11.409 -20.893 -34.533 1.00 62.78 79 LYS A CA 1
ATOM 606 C C . LYS A 1 79 ? 11.090 -21.969 -35.573 1.00 62.78 79 LYS A C 1
ATOM 608 O O . LYS A 1 79 ? 11.210 -23.146 -35.243 1.00 62.78 79 LYS A O 1
ATOM 613 N N . LEU A 1 80 ? 10.769 -21.594 -36.815 1.00 63.84 80 LEU A N 1
ATOM 614 C CA . LEU A 1 80 ? 10.559 -22.549 -37.913 1.00 63.84 80 LEU A CA 1
ATOM 615 C C . LEU A 1 80 ? 11.848 -23.239 -38.403 1.00 63.84 80 LEU A C 1
ATOM 617 O O . LEU A 1 80 ? 11.760 -24.297 -39.013 1.00 63.84 80 LEU A O 1
ATOM 621 N N . ASN A 1 81 ? 13.031 -22.699 -38.085 1.00 62.91 81 ASN A N 1
ATOM 622 C CA . ASN A 1 81 ? 14.328 -23.248 -38.510 1.00 62.91 81 ASN A CA 1
ATOM 623 C C . ASN A 1 81 ? 15.083 -24.006 -37.393 1.00 62.91 81 ASN A C 1
ATOM 625 O O . ASN A 1 81 ? 16.278 -24.261 -37.530 1.00 62.91 81 ASN A O 1
ATOM 629 N N . GLY A 1 82 ? 14.440 -24.326 -36.260 1.00 64.62 82 GLY A N 1
ATOM 630 C CA . GLY A 1 82 ? 15.162 -24.819 -35.077 1.00 64.62 82 GLY A CA 1
ATOM 631 C C . GLY A 1 82 ? 14.293 -25.451 -33.990 1.00 64.62 82 GLY A C 1
ATOM 632 O O . GLY A 1 82 ? 14.317 -25.005 -32.836 1.00 64.62 82 GLY A O 1
ATOM 633 N N . PHE A 1 83 ? 13.510 -26.477 -34.340 1.00 56.09 83 PHE A N 1
ATOM 634 C CA . PHE A 1 83 ? 12.829 -27.314 -33.343 1.00 56.09 83 PHE A CA 1
ATOM 635 C C . PHE A 1 83 ? 12.667 -28.790 -33.746 1.00 56.09 83 PHE A C 1
ATOM 637 O O . PHE A 1 83 ? 11.651 -29.416 -33.456 1.00 56.09 83 PHE A O 1
ATOM 644 N N . GLU A 1 84 ? 13.700 -29.373 -34.349 1.00 62.91 84 GLU A N 1
ATOM 645 C CA . GLU A 1 84 ? 13.922 -30.815 -34.207 1.00 62.91 84 GLU A CA 1
ATOM 646 C C . GLU A 1 84 ? 14.810 -31.060 -32.975 1.00 62.91 84 GLU A C 1
ATOM 648 O O . GLU A 1 84 ? 15.737 -30.294 -32.712 1.00 62.91 84 GLU A O 1
ATOM 653 N N . ASN A 1 85 ? 14.540 -32.146 -32.241 1.00 57.62 85 ASN A N 1
ATOM 654 C CA . ASN A 1 85 ? 15.347 -32.657 -31.118 1.00 57.62 85 ASN A CA 1
ATOM 655 C C . ASN A 1 85 ? 15.291 -31.882 -29.781 1.00 57.62 85 ASN A C 1
ATOM 657 O O . ASN A 1 85 ? 16.325 -31.535 -29.213 1.00 57.62 85 ASN A O 1
ATOM 661 N N . PHE A 1 86 ? 14.099 -31.721 -29.188 1.00 54.91 86 PHE A N 1
ATOM 662 C CA . PHE A 1 86 ? 13.989 -31.529 -27.730 1.00 54.91 86 PHE A CA 1
ATOM 663 C C . PHE A 1 86 ? 13.174 -32.660 -27.087 1.00 54.91 86 PHE A C 1
ATOM 665 O O . PHE A 1 86 ? 11.945 -32.620 -27.040 1.00 54.91 86 PHE A O 1
ATOM 672 N N . LYS A 1 87 ? 13.874 -33.703 -26.625 1.00 56.94 87 LYS A N 1
ATOM 673 C CA . LYS A 1 87 ? 13.270 -34.904 -26.038 1.00 56.94 87 LYS A CA 1
ATOM 674 C C . LYS A 1 87 ? 13.007 -34.705 -24.539 1.00 56.94 87 LYS A C 1
ATOM 676 O O . LYS A 1 87 ? 13.916 -34.787 -23.718 1.00 56.94 87 LYS A O 1
ATOM 681 N N . ILE A 1 88 ? 11.750 -34.431 -24.189 1.00 61.00 88 ILE A N 1
ATOM 682 C CA . ILE A 1 88 ? 11.303 -34.113 -22.819 1.00 61.00 88 ILE A CA 1
ATOM 683 C C . ILE A 1 88 ? 11.067 -35.401 -22.002 1.00 61.00 88 ILE A C 1
ATOM 685 O O . ILE A 1 88 ? 9.958 -35.654 -21.546 1.00 61.00 88 ILE A O 1
ATOM 689 N N . GLU A 1 89 ? 12.102 -36.230 -21.834 1.00 61.34 89 GLU A N 1
ATOM 690 C CA . GLU A 1 89 ? 12.028 -37.471 -21.030 1.00 61.34 89 GLU A CA 1
ATOM 691 C C . GLU A 1 89 ? 13.079 -37.578 -19.908 1.00 61.34 89 GLU A C 1
ATOM 693 O O . GLU A 1 89 ? 12.871 -38.357 -18.984 1.00 61.34 89 GLU A O 1
ATOM 698 N N . GLU A 1 90 ? 14.147 -36.767 -19.911 1.00 56.31 90 GLU A N 1
ATOM 699 C CA . GLU A 1 90 ? 15.251 -36.875 -18.926 1.00 56.31 90 GLU A CA 1
ATOM 700 C C . GLU A 1 90 ? 15.358 -35.702 -17.929 1.00 56.31 90 GLU A C 1
ATOM 702 O O . GLU A 1 90 ? 16.278 -35.646 -17.119 1.00 56.31 90 GLU A O 1
ATOM 707 N N . LEU A 1 91 ? 14.416 -34.750 -17.947 1.00 60.03 91 LEU A N 1
ATOM 708 C CA . LEU A 1 91 ? 14.431 -33.576 -17.050 1.00 60.03 91 LEU A CA 1
ATOM 709 C C . LEU A 1 91 ? 13.543 -33.714 -15.801 1.00 60.03 91 LEU A C 1
ATOM 711 O O . LEU A 1 91 ? 13.354 -32.743 -15.068 1.00 60.03 91 LEU A O 1
ATOM 715 N N . TRP A 1 92 ? 13.025 -34.913 -15.530 1.00 50.47 92 TRP A N 1
ATOM 716 C CA . TRP A 1 92 ? 12.413 -35.245 -14.246 1.00 50.47 92 TRP A CA 1
ATOM 717 C C . TRP A 1 92 ? 13.378 -36.150 -13.462 1.00 50.47 92 TRP A C 1
ATOM 719 O O . TRP A 1 92 ? 13.635 -37.278 -13.878 1.00 50.47 92 TRP A O 1
ATOM 729 N N . PRO A 1 93 ? 13.951 -35.698 -12.333 1.00 58.59 93 PRO A N 1
ATOM 730 C CA . PRO A 1 93 ? 14.698 -36.600 -11.472 1.00 58.59 93 PRO A CA 1
ATOM 731 C C . PRO A 1 93 ? 13.721 -37.589 -10.825 1.00 58.59 93 PRO A C 1
ATOM 733 O O . PRO A 1 93 ? 12.877 -37.203 -10.012 1.00 58.59 93 PRO A O 1
ATOM 736 N N . THR A 1 94 ? 13.855 -38.874 -11.159 1.00 59.50 94 THR A N 1
ATOM 737 C CA . THR A 1 94 ? 13.249 -39.975 -10.401 1.00 59.50 94 THR A CA 1
ATOM 738 C C . THR A 1 94 ? 13.649 -39.858 -8.935 1.00 59.50 94 THR A C 1
ATOM 740 O O . THR A 1 94 ? 14.811 -40.072 -8.598 1.00 59.50 94 THR A O 1
ATOM 743 N N . SER A 1 95 ? 12.674 -39.532 -8.082 1.00 65.12 95 SER A N 1
ATOM 744 C CA . SER A 1 95 ? 12.704 -39.716 -6.625 1.00 65.12 95 SER A CA 1
ATOM 745 C C . SER A 1 95 ? 14.045 -39.405 -5.943 1.00 65.12 95 SER A C 1
ATOM 747 O O . SER A 1 95 ? 14.807 -40.313 -5.609 1.00 65.12 95 SER A O 1
ATOM 749 N N . VAL A 1 96 ? 14.291 -38.129 -5.628 1.00 63.50 96 VAL A N 1
ATOM 750 C CA . VAL A 1 96 ? 15.236 -37.803 -4.548 1.00 63.50 96 VAL A CA 1
ATOM 751 C C . VAL A 1 96 ? 14.679 -38.423 -3.257 1.00 63.50 96 VAL A C 1
ATOM 753 O O . VAL A 1 96 ? 13.551 -38.080 -2.888 1.00 63.50 96 VAL A O 1
ATOM 756 N N . PRO A 1 97 ? 15.402 -39.323 -2.563 1.00 63.72 97 PRO A N 1
ATOM 757 C CA . PRO A 1 97 ? 14.956 -39.818 -1.270 1.00 63.72 97 PRO A CA 1
ATOM 758 C C . PRO A 1 97 ? 14.957 -38.651 -0.282 1.00 63.72 97 PRO A C 1
ATOM 760 O O . PRO A 1 97 ? 16.002 -38.080 0.034 1.00 63.72 97 PRO A O 1
ATOM 763 N N . VAL A 1 98 ? 13.768 -38.266 0.180 1.00 60.50 98 VAL A N 1
ATOM 764 C CA . VAL A 1 98 ? 13.609 -37.190 1.159 1.00 60.50 98 VAL A CA 1
ATOM 765 C C . VAL A 1 98 ? 14.002 -37.730 2.530 1.00 60.50 98 VAL A C 1
ATOM 767 O O . VAL A 1 98 ? 13.159 -38.201 3.290 1.00 60.50 98 VAL A O 1
ATOM 770 N N . SER A 1 99 ? 15.291 -37.645 2.853 1.00 63.97 99 SER A N 1
ATOM 771 C CA . SER A 1 99 ? 15.764 -37.738 4.234 1.00 63.97 99 SER A CA 1
ATOM 772 C C . SER A 1 99 ? 15.257 -36.512 4.990 1.00 63.97 99 SER A C 1
ATOM 774 O O . SER A 1 99 ? 15.914 -35.472 5.013 1.00 63.97 99 SER A O 1
ATOM 776 N N . ILE A 1 100 ? 14.052 -36.616 5.553 1.00 61.91 100 ILE A N 1
ATOM 777 C CA . ILE A 1 100 ? 13.509 -35.629 6.486 1.00 61.91 100 ILE A CA 1
ATOM 778 C C . ILE A 1 100 ? 14.441 -35.642 7.709 1.00 61.91 100 ILE A C 1
ATOM 780 O O . ILE A 1 100 ? 14.512 -36.680 8.366 1.00 61.91 100 ILE A O 1
ATOM 784 N N . PRO A 1 101 ? 15.184 -34.561 8.019 1.00 71.38 101 PRO A N 1
ATOM 785 C CA . PRO A 1 101 ? 15.870 -34.480 9.301 1.00 71.38 101 PRO A CA 1
ATOM 786 C C . PRO A 1 101 ? 14.809 -34.437 10.402 1.00 71.38 101 PRO A C 1
ATOM 788 O O . PRO A 1 101 ? 13.804 -33.735 10.250 1.00 71.38 101 PRO A O 1
ATOM 791 N N . ASP A 1 102 ? 15.027 -35.188 11.481 1.00 71.12 102 ASP A N 1
ATOM 792 C CA . ASP A 1 102 ? 14.056 -35.316 12.568 1.00 71.12 102 ASP A CA 1
ATOM 793 C C . ASP A 1 102 ? 13.571 -33.943 13.069 1.00 71.12 102 ASP A C 1
ATOM 795 O O . ASP A 1 102 ? 14.363 -32.991 13.143 1.00 71.12 102 ASP A O 1
ATOM 799 N N . PRO A 1 103 ? 12.275 -33.804 13.413 1.00 73.75 103 PRO A N 1
ATOM 800 C CA . PRO A 1 103 ? 11.768 -32.565 13.982 1.00 73.75 103 PRO A CA 1
ATOM 801 C C . PRO A 1 103 ? 12.569 -32.221 15.250 1.00 73.75 103 PRO A C 1
ATOM 803 O O . PRO A 1 103 ? 12.772 -33.102 16.090 1.00 73.75 103 PRO A O 1
ATOM 806 N N . PRO A 1 104 ? 13.027 -30.963 15.420 1.00 75.31 104 PRO A N 1
ATOM 807 C CA . PRO A 1 104 ? 13.731 -30.555 16.630 1.00 75.31 104 PRO A CA 1
ATOM 808 C C . PRO A 1 104 ? 12.900 -30.900 17.874 1.00 75.31 104 PRO A C 1
ATOM 810 O O . PRO A 1 104 ? 11.694 -30.636 17.857 1.00 75.31 104 PRO A O 1
ATOM 813 N N . PRO A 1 105 ? 13.507 -31.470 18.933 1.00 65.19 105 PRO A N 1
ATOM 814 C CA . PRO A 1 105 ? 12.765 -31.921 20.102 1.00 65.19 105 PRO A CA 1
ATOM 815 C C . PRO A 1 105 ? 11.968 -30.772 20.721 1.00 65.19 105 PRO A C 1
ATOM 817 O O . PRO A 1 105 ? 12.466 -29.654 20.888 1.00 65.19 105 PRO A O 1
ATOM 820 N N . GLU A 1 106 ? 10.708 -31.067 21.027 1.00 67.69 106 GLU A N 1
ATOM 821 C CA . GLU A 1 106 ? 9.752 -30.126 21.597 1.00 67.69 106 GLU A CA 1
ATOM 822 C C . GLU A 1 106 ? 10.250 -29.632 22.971 1.00 67.69 106 GLU A C 1
ATOM 824 O O . GLU A 1 106 ? 10.715 -30.443 23.776 1.00 67.69 106 GLU A O 1
ATOM 829 N N . PRO A 1 107 ? 10.224 -28.316 23.257 1.00 60.50 107 PRO A N 1
ATOM 830 C CA . PRO A 1 107 ? 10.783 -27.793 24.498 1.00 60.50 107 PRO A CA 1
ATOM 831 C C . PRO A 1 107 ? 9.916 -28.179 25.702 1.00 60.50 107 PRO A C 1
ATOM 833 O O . PRO A 1 107 ? 8.808 -27.665 25.873 1.00 60.50 107 PRO A O 1
ATOM 836 N N . GLU A 1 108 ? 10.457 -29.043 26.562 1.00 52.94 108 GLU A N 1
ATOM 837 C CA . GLU A 1 108 ? 9.870 -29.378 27.862 1.00 52.94 108 GLU A CA 1
ATOM 838 C C . GLU A 1 108 ? 9.669 -28.127 28.752 1.00 52.94 108 GLU A C 1
ATOM 840 O O . GLU A 1 108 ? 10.406 -27.137 28.636 1.00 52.94 108 GLU A O 1
ATOM 845 N N . PRO A 1 109 ? 8.651 -28.130 29.637 1.00 56.59 109 PRO A N 1
ATOM 846 C CA . PRO A 1 109 ? 8.234 -26.944 30.379 1.00 56.59 109 PRO A CA 1
ATOM 847 C C . PRO A 1 109 ? 9.218 -26.525 31.484 1.00 56.59 109 PRO A C 1
ATOM 849 O O . PRO A 1 109 ? 9.930 -27.330 32.080 1.00 56.59 109 PRO A O 1
ATOM 852 N N . ALA A 1 110 ? 9.221 -25.226 31.783 1.00 62.00 110 ALA A N 1
ATOM 853 C CA . ALA A 1 110 ? 10.150 -24.596 32.720 1.00 62.00 110 ALA A CA 1
ATOM 854 C C . ALA A 1 110 ? 9.892 -24.930 34.206 1.00 62.00 110 ALA A C 1
ATOM 856 O O . ALA A 1 110 ? 8.735 -25.020 34.621 1.00 62.00 110 ALA A O 1
ATOM 857 N N . PRO A 1 111 ? 10.952 -24.932 35.036 1.00 54.22 111 PRO A N 1
ATOM 858 C CA . PRO A 1 111 ? 10.873 -24.610 36.460 1.00 54.22 111 PRO A CA 1
ATOM 859 C C . PRO A 1 111 ? 11.463 -23.221 36.802 1.00 54.22 111 PRO A C 1
ATOM 861 O O . PRO A 1 111 ? 12.197 -22.605 36.027 1.00 54.22 111 PRO A O 1
ATOM 864 N N . GLU A 1 112 ? 11.093 -22.705 37.976 1.00 52.78 112 GLU A N 1
ATOM 865 C CA . GLU A 1 112 ? 11.238 -21.302 38.397 1.00 52.78 112 GLU A CA 1
ATOM 866 C C . GLU A 1 112 ? 12.567 -20.940 39.100 1.00 52.78 112 GLU A C 1
ATOM 868 O O . GLU A 1 112 ? 13.145 -21.761 39.801 1.00 52.78 112 GLU A O 1
ATOM 873 N N . ALA A 1 113 ? 12.922 -19.640 39.040 1.00 45.66 113 ALA A N 1
ATOM 874 C CA . ALA A 1 113 ? 13.813 -18.893 39.960 1.00 45.66 113 ALA A CA 1
ATOM 875 C C . ALA A 1 113 ? 15.298 -19.366 40.070 1.00 45.66 113 ALA A C 1
ATOM 877 O O . ALA A 1 113 ? 15.650 -20.480 39.732 1.00 45.66 113 ALA A O 1
ATOM 878 N N . VAL A 1 114 ? 16.307 -18.574 40.470 1.00 43.12 114 VAL A N 1
ATOM 879 C CA . VAL A 1 114 ? 16.415 -17.269 41.156 1.00 43.12 114 VAL A CA 1
ATOM 880 C C . VAL A 1 114 ? 17.465 -16.404 40.424 1.00 43.12 114 VAL A C 1
ATOM 882 O O . VAL A 1 114 ? 18.441 -16.922 39.890 1.00 43.12 114 VAL A O 1
ATOM 885 N N . LYS A 1 115 ? 17.256 -15.077 40.352 1.00 39.81 115 LYS A N 1
ATOM 886 C CA . LYS A 1 115 ? 17.720 -14.242 39.217 1.00 39.81 115 LYS A CA 1
ATOM 887 C C . LYS A 1 115 ? 18.549 -12.983 39.603 1.00 39.81 115 LYS A C 1
ATOM 889 O O . LYS A 1 115 ? 17.932 -11.953 39.890 1.00 39.81 115 LYS A O 1
ATOM 894 N N . PRO A 1 116 ? 19.903 -13.023 39.561 1.00 49.59 116 PRO A N 1
ATOM 895 C CA . PRO A 1 116 ? 20.797 -11.913 39.962 1.00 49.59 116 PRO A CA 1
ATOM 896 C C . PRO A 1 116 ? 21.037 -10.761 38.936 1.00 49.59 116 PRO A C 1
ATOM 898 O O . PRO A 1 116 ? 20.094 -10.097 38.507 1.00 49.59 116 PRO A O 1
ATOM 901 N N . ARG A 1 117 ? 22.313 -10.425 38.658 1.00 42.06 117 ARG A N 1
ATOM 902 C CA . ARG A 1 117 ? 22.884 -9.119 38.229 1.00 42.06 117 ARG A CA 1
ATOM 903 C C . ARG A 1 117 ? 24.298 -9.378 37.648 1.00 42.06 117 ARG A C 1
ATOM 905 O O . ARG A 1 117 ? 24.891 -10.374 38.043 1.00 42.06 117 ARG A O 1
ATOM 912 N N . ALA A 1 118 ? 24.928 -8.580 36.778 1.00 37.47 118 ALA A N 1
ATOM 913 C CA . ALA A 1 118 ? 24.613 -7.275 36.165 1.00 37.47 118 ALA A CA 1
ATOM 914 C C . ALA A 1 118 ? 24.429 -7.415 34.627 1.00 37.47 118 ALA A C 1
ATOM 916 O O . ALA A 1 118 ? 24.729 -8.481 34.105 1.00 37.47 118 ALA A O 1
ATOM 917 N N . THR A 1 119 ? 23.908 -6.506 33.787 1.00 39.09 119 THR A N 1
ATOM 918 C CA . THR A 1 119 ? 23.581 -5.050 33.724 1.00 39.09 119 THR A CA 1
ATOM 919 C C . THR A 1 119 ? 24.709 -4.071 33.362 1.00 39.09 119 THR A C 1
ATOM 921 O O . THR A 1 119 ? 25.792 -4.189 33.929 1.00 39.09 119 THR A O 1
ATOM 924 N N . PRO A 1 120 ? 24.460 -3.070 32.478 1.00 41.91 120 PRO A N 1
ATOM 925 C CA . PRO A 1 120 ? 23.159 -2.560 31.965 1.00 41.91 120 PRO A CA 1
ATOM 926 C C . PRO A 1 120 ? 22.818 -3.105 30.556 1.00 41.91 120 PRO A C 1
ATOM 928 O O . PRO A 1 120 ? 23.686 -3.139 29.700 1.00 41.91 120 PRO A O 1
ATOM 931 N N . THR A 1 121 ? 21.634 -3.601 30.175 1.00 31.50 121 THR A N 1
ATOM 932 C CA . THR A 1 121 ? 20.215 -3.236 30.403 1.00 31.50 121 THR A CA 1
ATOM 933 C C . THR A 1 121 ? 19.854 -1.766 30.204 1.00 31.50 121 THR A C 1
ATOM 935 O O . THR A 1 121 ? 20.054 -0.951 31.098 1.00 31.50 121 THR A O 1
ATOM 938 N N . GLN A 1 122 ? 19.115 -1.500 29.121 1.00 32.56 122 GLN A N 1
ATOM 939 C CA . GLN A 1 122 ? 17.893 -0.691 29.178 1.00 32.56 122 GLN A CA 1
ATOM 940 C C . GLN A 1 122 ? 16.743 -1.399 28.443 1.00 32.56 122 GLN A C 1
ATOM 942 O O . GLN A 1 122 ? 16.621 -1.350 27.223 1.00 32.56 122 GLN A O 1
ATOM 947 N N . SER A 1 123 ? 15.882 -2.044 29.228 1.00 44.78 123 SER A N 1
ATOM 948 C CA . SER A 1 123 ? 14.444 -2.067 28.967 1.00 44.78 123 SER A CA 1
ATOM 949 C C . SER A 1 123 ? 13.829 -1.115 29.985 1.00 44.78 123 SER A C 1
ATOM 951 O O . SER A 1 123 ? 14.172 -1.208 31.167 1.00 44.78 123 SER A O 1
ATOM 953 N N . THR A 1 124 ? 12.953 -0.208 29.553 1.00 30.39 124 THR A N 1
ATOM 954 C CA . THR A 1 124 ? 12.335 0.772 30.454 1.00 30.39 124 THR A CA 1
ATOM 955 C C . THR A 1 124 ? 10.841 0.905 30.168 1.00 30.39 124 THR A C 1
ATOM 957 O O . THR A 1 124 ? 10.422 1.191 29.047 1.00 30.39 124 THR A O 1
ATOM 960 N N . LYS A 1 125 ? 10.043 0.716 31.225 1.00 36.78 125 LYS A N 1
ATOM 961 C CA . LYS A 1 125 ? 8.621 1.094 31.343 1.00 36.78 125 LYS A CA 1
ATOM 962 C C . LYS A 1 125 ? 8.464 2.608 31.029 1.00 36.78 125 LYS A C 1
ATOM 964 O O . LYS A 1 125 ? 9.442 3.336 31.198 1.00 36.78 125 LYS A O 1
ATOM 969 N N . PRO A 1 126 ? 7.323 3.104 30.502 1.00 54.12 126 PRO A N 1
ATOM 970 C CA . PRO A 1 126 ? 7.354 4.253 29.598 1.00 54.12 126 PRO A CA 1
ATOM 971 C C . PRO A 1 126 ? 7.737 5.569 30.278 1.00 54.12 126 PRO A C 1
ATOM 973 O O . PRO A 1 126 ? 6.987 6.113 31.084 1.00 54.12 126 PRO A O 1
ATOM 976 N N . ALA A 1 127 ? 8.853 6.140 29.831 1.00 40.44 127 ALA A N 1
ATOM 977 C CA . ALA A 1 127 ? 8.973 7.586 29.740 1.00 40.44 127 ALA A CA 1
ATOM 978 C C . ALA A 1 127 ? 8.240 8.032 28.466 1.00 40.44 127 ALA A C 1
ATOM 980 O O . ALA A 1 127 ? 8.510 7.487 27.398 1.00 40.44 127 ALA A O 1
ATOM 981 N N . MET A 1 128 ? 7.347 9.022 28.558 1.00 53.03 128 MET A N 1
ATOM 982 C CA . MET A 1 128 ? 6.892 9.787 27.390 1.00 53.03 128 MET A CA 1
ATOM 983 C C . MET A 1 128 ? 8.077 10.613 26.860 1.00 53.03 128 MET A C 1
ATOM 985 O O . MET A 1 128 ? 8.523 11.515 27.572 1.00 53.03 128 MET A O 1
ATOM 989 N N . PRO A 1 129 ? 8.608 10.370 25.646 1.00 41.75 129 PRO A N 1
ATOM 990 C CA . PRO A 1 129 ? 9.763 11.104 25.153 1.00 41.75 129 PRO A CA 1
ATOM 991 C C . PRO A 1 129 ? 9.368 12.003 23.980 1.00 41.75 129 PRO A C 1
ATOM 993 O O . PRO A 1 129 ? 9.164 11.523 22.869 1.00 41.75 129 PRO A O 1
ATOM 996 N N . LYS A 1 130 ? 9.353 13.315 24.246 1.00 42.22 130 LYS A N 1
ATOM 997 C CA . LYS A 1 130 ? 9.455 14.418 23.272 1.00 42.22 130 LYS A CA 1
ATOM 998 C C . LYS A 1 130 ? 8.528 14.313 22.060 1.00 42.22 130 LYS A C 1
ATOM 1000 O O . LYS A 1 130 ? 8.890 13.691 21.069 1.00 42.22 130 LYS A O 1
ATOM 1005 N N . GLU A 1 131 ? 7.406 15.030 22.144 1.00 49.53 131 GLU A N 1
ATOM 1006 C CA . GLU A 1 131 ? 6.512 15.505 21.072 1.00 49.53 131 GLU A CA 1
ATOM 1007 C C . GLU A 1 131 ? 7.096 15.431 19.642 1.00 49.53 131 GLU A C 1
ATOM 1009 O O . GLU A 1 131 ? 7.503 16.417 19.021 1.00 49.53 131 GLU A O 1
ATOM 1014 N N . LYS A 1 132 ? 7.159 14.215 19.096 1.00 51.56 132 LYS A N 1
ATOM 1015 C CA . LYS A 1 132 ? 7.725 13.967 17.778 1.00 51.56 132 LYS A CA 1
ATOM 1016 C C . LYS A 1 132 ? 6.581 14.152 16.806 1.00 51.56 132 LYS A C 1
ATOM 1018 O O . LYS A 1 132 ? 5.792 13.231 16.621 1.00 51.56 132 LYS A O 1
ATOM 1023 N N . ARG A 1 133 ? 6.473 15.374 16.261 1.00 60.19 133 ARG A N 1
ATOM 1024 C CA . ARG A 1 133 ? 5.454 15.791 15.279 1.00 60.19 133 ARG A CA 1
ATOM 1025 C C . ARG A 1 133 ? 5.113 14.619 14.363 1.00 60.19 133 ARG A C 1
ATOM 1027 O O . ARG A 1 13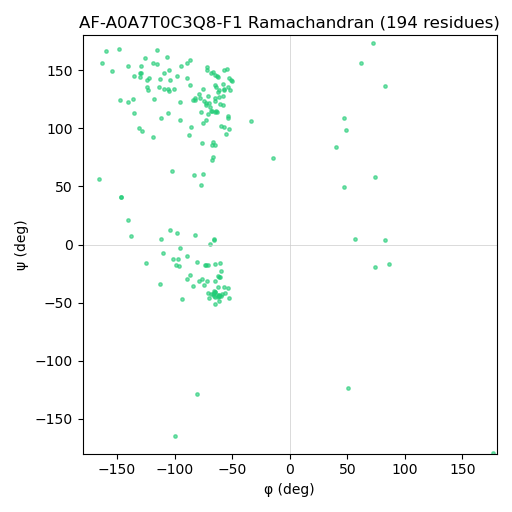3 ? 5.935 14.255 13.520 1.00 60.19 133 ARG A O 1
ATOM 1034 N N . SER A 1 134 ? 3.937 14.022 14.552 1.00 71.31 134 SER A N 1
ATOM 1035 C CA . SER A 1 134 ? 3.506 12.882 13.751 1.00 71.31 134 SER A CA 1
ATOM 1036 C C . SER A 1 134 ? 3.355 13.356 12.313 1.00 71.31 134 SER A C 1
ATOM 1038 O O . SER A 1 134 ? 2.523 14.219 12.030 1.00 71.31 134 SER A O 1
ATOM 1040 N N . ARG A 1 135 ? 4.190 12.837 11.412 1.00 87.62 135 ARG A N 1
ATOM 1041 C CA . ARG A 1 135 ? 4.164 13.216 9.995 1.00 87.62 135 ARG A CA 1
ATOM 1042 C C . ARG A 1 135 ? 3.376 12.187 9.208 1.00 87.62 135 ARG A C 1
ATOM 1044 O O . ARG A 1 135 ? 3.444 10.996 9.501 1.00 87.62 135 ARG A O 1
ATOM 1051 N N . ILE A 1 136 ? 2.660 12.645 8.192 1.00 90.38 136 ILE A N 1
ATOM 1052 C CA . ILE A 1 136 ? 2.003 11.763 7.233 1.00 90.38 136 ILE A CA 1
ATOM 1053 C C . ILE A 1 136 ? 2.934 11.612 6.031 1.00 90.38 136 ILE A C 1
ATOM 1055 O O . ILE A 1 136 ? 3.319 12.601 5.408 1.00 90.38 136 ILE A O 1
ATOM 1059 N N . MET A 1 137 ? 3.302 10.373 5.713 1.00 92.69 137 MET A N 1
ATOM 1060 C CA . MET A 1 137 ? 4.063 10.030 4.508 1.00 92.69 137 MET A CA 1
ATOM 1061 C C . MET A 1 137 ? 3.220 9.146 3.588 1.00 92.69 137 MET A C 1
ATOM 1063 O O . MET A 1 137 ? 2.316 8.450 4.050 1.00 92.69 137 MET A O 1
ATOM 1067 N N . LYS A 1 138 ? 3.524 9.155 2.288 1.00 93.69 138 LYS A N 1
ATOM 1068 C CA . LYS A 1 138 ? 2.883 8.297 1.281 1.00 93.69 138 LYS A CA 1
ATOM 1069 C C . LYS A 1 138 ? 3.789 7.141 0.879 1.00 93.69 138 LYS A C 1
ATOM 1071 O O . LYS A 1 138 ? 4.992 7.318 0.703 1.00 93.69 138 LYS A O 1
ATOM 1076 N N . VAL A 1 139 ? 3.204 5.965 0.668 1.00 93.81 139 VAL A N 1
ATOM 1077 C CA . VAL A 1 139 ? 3.902 4.807 0.088 1.00 93.81 139 VAL A CA 1
ATOM 1078 C C . VAL A 1 139 ? 4.109 5.022 -1.419 1.00 93.81 139 VAL A C 1
ATOM 1080 O O . VAL A 1 139 ? 3.144 5.215 -2.158 1.00 93.81 139 VAL A O 1
ATOM 1083 N N . ASN A 1 140 ? 5.355 4.967 -1.901 1.00 93.56 140 ASN A N 1
ATOM 108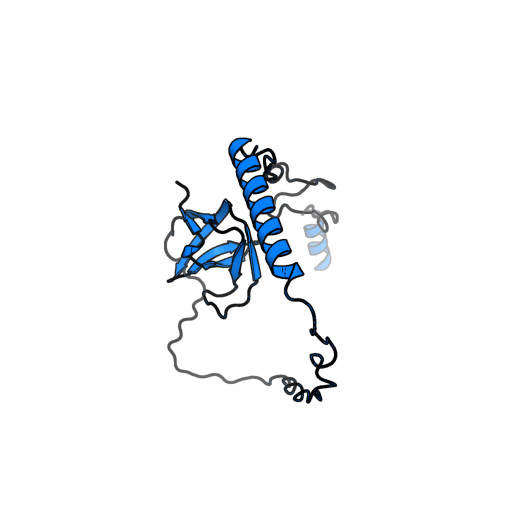4 C CA . ASN A 1 140 ? 5.699 5.249 -3.308 1.00 93.56 140 ASN A CA 1
ATOM 1085 C C . ASN A 1 140 ? 5.819 3.982 -4.191 1.00 93.56 140 ASN A C 1
ATOM 1087 O O . ASN A 1 140 ? 5.745 4.033 -5.423 1.00 93.56 140 ASN A O 1
ATOM 1091 N N . VAL A 1 141 ? 5.976 2.803 -3.590 1.00 91.12 141 VAL A N 1
ATOM 1092 C CA . VAL A 1 141 ? 6.073 1.518 -4.310 1.00 91.12 141 VAL A CA 1
ATOM 1093 C C . VAL A 1 141 ? 4.714 0.826 -4.424 1.00 91.12 141 VAL A C 1
ATOM 1095 O O . VAL A 1 141 ? 3.855 1.037 -3.579 1.00 91.12 141 VAL A O 1
ATOM 1098 N N . LEU A 1 142 ? 4.520 -0.007 -5.458 1.00 88.25 142 LEU A N 1
ATOM 1099 C CA . LEU A 1 142 ? 3.259 -0.737 -5.694 1.00 88.25 142 LEU A CA 1
ATOM 1100 C C . LEU A 1 142 ? 2.800 -1.529 -4.462 1.00 88.25 142 LEU A C 1
ATOM 1102 O O . LEU A 1 142 ? 1.635 -1.444 -4.086 1.00 88.25 142 LEU A O 1
ATOM 1106 N N . ALA A 1 143 ? 3.737 -2.242 -3.838 1.00 90.38 143 ALA A N 1
ATOM 1107 C CA . ALA A 1 143 ? 3.553 -3.002 -2.614 1.00 90.38 143 ALA A CA 1
ATOM 1108 C C . ALA A 1 143 ? 4.803 -2.839 -1.735 1.00 90.38 143 ALA A C 1
ATOM 1110 O O . ALA A 1 143 ? 5.914 -3.151 -2.169 1.00 90.38 143 ALA A O 1
ATOM 1111 N N . ALA A 1 144 ? 4.636 -2.354 -0.506 1.00 93.31 144 ALA A N 1
ATOM 1112 C CA . ALA A 1 144 ? 5.692 -2.298 0.500 1.00 93.31 144 ALA A CA 1
ATOM 1113 C C . ALA A 1 144 ? 5.425 -3.321 1.607 1.00 93.31 144 ALA A C 1
ATOM 1115 O O . ALA A 1 144 ? 4.314 -3.409 2.127 1.00 93.31 144 ALA A O 1
ATOM 1116 N N . ASN A 1 145 ? 6.456 -4.074 1.992 1.00 94.62 145 ASN A N 1
ATOM 1117 C CA . ASN A 1 145 ? 6.370 -5.009 3.112 1.00 94.62 145 ASN A CA 1
ATOM 1118 C C . ASN A 1 145 ? 6.399 -4.251 4.446 1.00 94.62 145 ASN A C 1
ATOM 1120 O O . ASN A 1 145 ? 7.277 -3.414 4.665 1.00 94.62 145 ASN A O 1
ATOM 1124 N N . VAL A 1 146 ? 5.491 -4.618 5.348 1.00 94.88 146 VAL A N 1
ATOM 1125 C CA . VAL A 1 146 ? 5.429 -4.142 6.733 1.00 94.88 146 VAL A CA 1
ATOM 1126 C C . VAL A 1 146 ? 5.905 -5.263 7.661 1.00 94.88 146 VAL A C 1
ATOM 1128 O O . VAL A 1 146 ? 5.514 -6.423 7.488 1.00 94.88 146 VAL A O 1
ATOM 1131 N N . ARG A 1 147 ? 6.772 -4.943 8.628 1.00 96.06 147 ARG A N 1
ATOM 1132 C CA . ARG A 1 147 ? 7.426 -5.905 9.534 1.00 96.06 147 ARG A CA 1
ATOM 1133 C C . ARG A 1 147 ? 7.228 -5.569 11.015 1.00 96.06 147 ARG A C 1
ATOM 1135 O O . ARG A 1 147 ? 6.921 -4.434 11.369 1.00 96.06 147 ARG A O 1
ATOM 1142 N N . ASP A 1 148 ? 7.428 -6.569 11.869 1.00 93.56 148 ASP A N 1
ATOM 1143 C CA . ASP A 1 148 ? 7.394 -6.454 13.336 1.00 93.56 148 ASP A CA 1
ATOM 1144 C C . ASP A 1 148 ? 8.607 -5.702 13.924 1.00 93.56 148 ASP A C 1
ATOM 1146 O O . ASP A 1 148 ? 8.487 -5.015 14.937 1.00 93.56 148 ASP A O 1
ATOM 1150 N N . LYS A 1 149 ? 9.769 -5.805 13.269 1.00 92.19 149 LYS A N 1
ATOM 1151 C CA . LYS A 1 149 ? 11.065 -5.255 13.694 1.00 92.19 149 LYS A CA 1
ATOM 1152 C C . LYS A 1 149 ? 11.716 -4.434 12.567 1.00 92.19 149 LYS A C 1
ATOM 1154 O O . LYS A 1 149 ? 11.489 -4.749 11.394 1.00 92.19 149 LYS A O 1
ATOM 1159 N N . PRO A 1 150 ? 12.583 -3.451 12.886 1.00 92.00 150 PRO A N 1
ATOM 1160 C CA . PRO A 1 150 ? 13.343 -2.666 11.908 1.00 92.00 150 PRO A CA 1
ATOM 1161 C C . PRO A 1 150 ? 14.517 -3.476 11.326 1.00 92.00 150 PRO A C 1
ATOM 1163 O O . PRO A 1 150 ? 15.686 -3.150 11.508 1.00 92.00 150 PRO A O 1
ATOM 1166 N N . SER A 1 151 ? 14.226 -4.601 10.670 1.00 92.19 151 SER A N 1
ATOM 1167 C CA . SER A 1 151 ? 15.248 -5.488 10.107 1.00 92.19 151 SER A CA 1
ATOM 1168 C C . SER A 1 151 ? 14.721 -6.304 8.931 1.00 92.19 151 SER A C 1
ATOM 1170 O O . SER A 1 151 ? 13.558 -6.712 8.893 1.00 92.19 151 SER A O 1
ATOM 1172 N N . MET A 1 152 ? 15.613 -6.627 7.990 1.00 89.31 152 MET A N 1
ATOM 1173 C CA . MET A 1 152 ? 15.324 -7.549 6.887 1.00 89.31 152 MET A CA 1
ATOM 1174 C C . MET A 1 152 ? 15.041 -8.984 7.360 1.00 89.31 152 MET A C 1
ATOM 1176 O O . MET A 1 152 ? 14.403 -9.739 6.622 1.00 89.31 152 MET A O 1
ATOM 1180 N N . ASN A 1 153 ? 15.406 -9.309 8.605 1.00 91.19 153 ASN A N 1
ATOM 1181 C CA . ASN A 1 153 ? 15.116 -10.583 9.267 1.00 91.19 153 ASN A CA 1
ATOM 1182 C C . ASN A 1 153 ? 13.848 -10.527 10.150 1.00 91.19 153 ASN A C 1
ATOM 1184 O O . ASN A 1 153 ? 13.456 -11.540 10.717 1.00 91.19 153 ASN A O 1
ATOM 1188 N N . GLY A 1 154 ? 13.189 -9.365 10.276 1.00 89.06 154 GLY A N 1
ATOM 1189 C CA . GLY A 1 154 ? 11.912 -9.242 10.993 1.00 89.06 154 GLY A CA 1
ATOM 1190 C C . GLY A 1 154 ? 10.778 -9.991 10.283 1.00 89.06 154 GLY A C 1
ATOM 1191 O O . GLY A 1 154 ? 10.758 -10.074 9.051 1.00 89.06 154 GLY A O 1
ATOM 1192 N N . LYS A 1 155 ? 9.800 -10.510 11.026 1.00 91.75 155 LYS A N 1
ATOM 1193 C CA . LYS A 1 155 ? 8.624 -11.175 10.455 1.00 91.75 155 LYS A CA 1
ATOM 1194 C C . LYS A 1 155 ? 7.826 -10.173 9.613 1.00 91.75 155 LYS A C 1
ATOM 1196 O O . LYS A 1 155 ? 7.520 -9.072 10.067 1.00 91.75 155 LYS A O 1
ATOM 1201 N N . LYS A 1 156 ? 7.459 -10.553 8.385 1.00 94.88 156 LYS A N 1
ATOM 1202 C CA . LYS A 1 156 ? 6.494 -9.789 7.576 1.00 94.88 156 LYS A CA 1
ATOM 1203 C C . LYS A 1 156 ? 5.107 -9.951 8.206 1.00 94.88 156 LYS A C 1
ATOM 1205 O O . LYS A 1 156 ? 4.639 -11.077 8.351 1.00 94.88 156 LYS A O 1
ATOM 1210 N N . ILE A 1 157 ? 4.469 -8.844 8.577 1.00 93.62 157 ILE A N 1
ATOM 1211 C CA . ILE A 1 157 ? 3.134 -8.825 9.207 1.00 93.62 157 ILE A CA 1
ATOM 1212 C C . ILE A 1 157 ? 2.045 -8.257 8.287 1.00 93.62 157 ILE A C 1
ATOM 1214 O O . ILE A 1 157 ? 0.862 -8.290 8.621 1.00 93.62 157 ILE A O 1
ATOM 1218 N N . GLY A 1 158 ? 2.4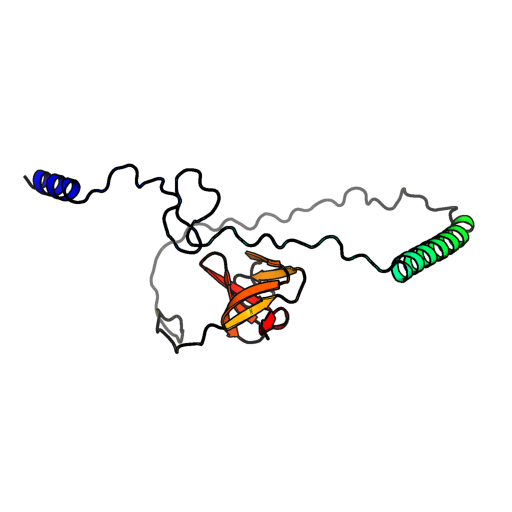33 -7.727 7.127 1.00 92.44 158 GLY A N 1
ATOM 1219 C CA . GLY A 1 158 ? 1.500 -7.216 6.136 1.00 92.44 158 GLY A CA 1
ATOM 1220 C C . GLY A 1 158 ? 2.184 -6.587 4.929 1.00 92.44 158 GLY A C 1
ATOM 1221 O O . GLY A 1 158 ? 3.412 -6.525 4.834 1.00 92.44 158 GLY A O 1
ATOM 1222 N N . ILE A 1 159 ? 1.352 -6.106 4.013 1.00 93.50 159 ILE A N 1
ATOM 1223 C CA . ILE A 1 159 ? 1.735 -5.352 2.822 1.00 93.50 159 ILE A CA 1
ATOM 1224 C C . ILE A 1 159 ? 0.869 -4.086 2.789 1.00 93.50 159 ILE A C 1
ATOM 1226 O O . ILE A 1 159 ? -0.293 -4.125 3.198 1.00 93.50 159 ILE A O 1
ATOM 1230 N N . VAL A 1 160 ? 1.435 -2.970 2.328 1.00 93.12 160 VAL A N 1
ATOM 1231 C CA . VAL A 1 160 ? 0.710 -1.718 2.061 1.00 93.12 160 VAL A CA 1
ATOM 1232 C C . VAL A 1 160 ? 0.916 -1.268 0.618 1.00 93.12 160 VAL A C 1
ATOM 1234 O O . VAL A 1 160 ? 2.008 -1.414 0.064 1.00 93.12 160 VAL A O 1
ATOM 1237 N N . SER A 1 161 ? -0.143 -0.742 0.010 1.00 92.94 161 SER A N 1
ATOM 1238 C CA . SER A 1 161 ? -0.182 -0.367 -1.407 1.00 92.94 161 SER A CA 1
ATOM 1239 C C . SER A 1 161 ? 0.339 1.050 -1.659 1.00 92.94 161 SER A C 1
ATOM 1241 O O . SER A 1 161 ? 0.309 1.901 -0.767 1.00 92.94 161 SER A O 1
ATOM 1243 N N . ARG A 1 162 ? 0.759 1.329 -2.902 1.00 93.19 162 ARG A N 1
ATOM 1244 C CA . ARG A 1 162 ? 1.097 2.689 -3.363 1.00 93.19 162 ARG A CA 1
ATOM 1245 C C . ARG A 1 162 ? -0.017 3.685 -3.031 1.00 93.19 162 ARG A C 1
ATOM 1247 O O . ARG A 1 162 ? -1.192 3.389 -3.216 1.00 93.19 162 ARG A O 1
ATOM 1254 N N . GLY A 1 163 ? 0.372 4.888 -2.620 1.00 89.44 163 GLY A N 1
ATOM 1255 C CA . GLY A 1 163 ? -0.533 6.000 -2.339 1.00 89.44 163 GLY A CA 1
ATOM 1256 C C . GLY A 1 163 ? -1.098 6.006 -0.920 1.00 89.44 163 GLY A C 1
ATOM 1257 O O . GLY A 1 163 ? -1.537 7.067 -0.484 1.00 89.44 163 GLY A O 1
ATOM 1258 N N . LEU A 1 164 ? -1.023 4.887 -0.183 1.00 91.56 164 LEU A N 1
ATOM 1259 C CA . LEU A 1 164 ? -1.479 4.828 1.204 1.00 91.56 164 LEU A CA 1
ATOM 1260 C C . LEU A 1 164 ? -0.736 5.865 2.057 1.00 91.56 164 LEU A C 1
ATOM 1262 O O . LEU A 1 164 ? 0.499 5.905 2.068 1.00 91.56 164 LEU A O 1
ATOM 1266 N N . GLU A 1 165 ? -1.503 6.681 2.774 1.00 92.56 165 GLU A N 1
ATOM 1267 C CA . GLU A 1 165 ? -0.996 7.618 3.771 1.00 92.56 165 GLU A CA 1
ATOM 1268 C C . GLU A 1 165 ? -0.774 6.882 5.099 1.00 92.56 165 GLU A C 1
ATOM 1270 O O . GLU A 1 165 ? -1.664 6.202 5.609 1.00 92.56 165 GLU A O 1
ATOM 1275 N N . VAL A 1 166 ? 0.435 6.991 5.652 1.00 91.06 166 VAL A N 1
ATOM 1276 C CA . VAL A 1 166 ? 0.837 6.342 6.905 1.00 91.06 166 VAL A CA 1
ATOM 1277 C C . VAL A 1 166 ? 1.324 7.378 7.913 1.00 91.06 166 VAL A C 1
ATOM 1279 O O . VAL A 1 166 ? 2.132 8.253 7.592 1.00 91.06 166 VAL A O 1
ATOM 1282 N N . THR A 1 167 ? 0.841 7.274 9.152 1.00 92.81 167 THR A N 1
ATOM 1283 C CA . THR A 1 167 ? 1.306 8.109 10.265 1.00 92.81 167 THR A CA 1
ATOM 1284 C C . THR A 1 167 ? 2.656 7.599 10.753 1.00 92.81 167 THR A C 1
ATOM 1286 O O . THR A 1 167 ? 2.744 6.498 11.302 1.00 92.81 167 THR A O 1
ATOM 1289 N N . VAL A 1 168 ? 3.699 8.405 10.577 1.00 92.25 168 VAL A N 1
ATOM 1290 C CA . VAL A 1 168 ? 5.043 8.144 11.091 1.00 92.25 168 VAL A CA 1
ATOM 1291 C C . VAL A 1 168 ? 5.099 8.469 12.578 1.00 92.25 168 VAL A C 1
ATOM 1293 O O . VAL A 1 168 ? 4.781 9.583 12.995 1.00 92.25 168 VAL A O 1
ATOM 1296 N N . LEU A 1 169 ? 5.540 7.485 13.360 1.00 90.81 169 LEU A N 1
ATOM 1297 C CA . LEU A 1 169 ? 5.791 7.599 14.795 1.00 90.81 169 LEU A CA 1
ATOM 1298 C C . LEU A 1 169 ? 7.263 7.956 15.043 1.00 90.81 169 LEU A C 1
ATOM 1300 O O . LEU A 1 169 ? 7.579 8.883 15.784 1.00 90.81 169 LEU A O 1
ATOM 1304 N N . GLN A 1 170 ? 8.177 7.247 14.377 1.00 87.94 170 GLN A N 1
ATOM 1305 C CA . GLN A 1 170 ? 9.610 7.530 14.406 1.00 87.94 170 GLN A CA 1
ATOM 1306 C C . GLN A 1 170 ? 10.336 6.918 13.205 1.00 87.94 170 GLN A C 1
ATOM 1308 O O . GLN A 1 170 ? 9.806 6.057 12.514 1.00 87.94 170 GLN A O 1
ATOM 1313 N N . THR A 1 171 ? 11.579 7.338 12.994 1.00 88.50 171 THR A N 1
ATOM 1314 C CA . THR A 1 171 ? 12.503 6.777 12.005 1.00 88.50 171 THR A CA 1
ATOM 1315 C C . THR A 1 171 ? 13.770 6.358 12.739 1.00 88.50 171 THR A C 1
ATOM 1317 O O . THR A 1 171 ? 14.242 7.103 13.602 1.00 88.50 171 THR A O 1
ATOM 1320 N N . GLN A 1 172 ? 14.277 5.173 12.412 1.00 87.19 172 GLN A N 1
ATOM 1321 C CA . GLN A 1 172 ? 15.507 4.578 12.918 1.00 87.19 172 GLN A CA 1
ATOM 1322 C C . GLN A 1 172 ? 16.257 3.988 11.720 1.00 87.19 172 GLN A C 1
ATOM 1324 O O . GLN A 1 172 ? 15.778 3.054 11.075 1.00 87.19 172 GLN A O 1
ATOM 1329 N N . ASP A 1 173 ? 17.413 4.563 11.400 1.00 89.88 173 ASP A N 1
ATOM 1330 C CA . ASP A 1 173 ? 18.256 4.163 10.272 1.00 89.88 173 ASP A CA 1
ATOM 1331 C C . ASP A 1 173 ? 17.461 4.072 8.948 1.00 89.88 173 ASP A C 1
ATOM 1333 O O . ASP A 1 173 ? 16.806 5.025 8.521 1.00 89.88 173 ASP A O 1
ATOM 1337 N N . SER A 1 174 ? 17.479 2.907 8.294 1.00 93.75 174 SER A N 1
ATOM 1338 C CA . SER A 1 174 ? 16.737 2.638 7.053 1.00 93.75 174 SER A CA 1
ATOM 1339 C C . SER A 1 174 ? 15.260 2.261 7.259 1.00 93.75 174 SER A C 1
ATOM 1341 O O . SER A 1 174 ? 14.594 1.880 6.292 1.00 93.75 174 SER A O 1
ATOM 1343 N N . TRP A 1 175 ? 14.732 2.359 8.483 1.00 95.31 175 TRP A N 1
ATOM 1344 C CA . TRP A 1 175 ? 13.373 1.952 8.843 1.00 95.31 175 TRP A CA 1
ATOM 1345 C C . TRP A 1 175 ? 12.558 3.096 9.443 1.00 95.31 175 TRP A C 1
ATOM 1347 O O . TRP A 1 175 ? 13.038 3.914 10.221 1.00 95.31 175 TRP A O 1
ATOM 1357 N N . THR A 1 176 ? 11.276 3.125 9.109 1.00 95.00 176 THR A N 1
ATOM 1358 C CA . THR A 1 176 ? 10.294 4.050 9.667 1.00 95.00 176 THR A CA 1
ATOM 1359 C C . THR A 1 176 ? 9.229 3.245 10.397 1.00 95.00 176 THR A C 1
ATOM 1361 O O . THR A 1 176 ? 8.638 2.328 9.826 1.00 95.00 176 THR A O 1
ATOM 1364 N N . GLN A 1 177 ? 8.999 3.569 11.668 1.00 94.44 177 GLN A N 1
ATOM 1365 C CA . GLN A 1 177 ? 7.896 3.030 12.447 1.00 94.44 177 GLN A CA 1
ATOM 1366 C C . GLN A 1 177 ? 6.630 3.825 12.130 1.00 94.44 177 GLN A C 1
ATOM 1368 O O . GLN A 1 177 ? 6.585 5.048 12.286 1.00 94.44 177 GLN A O 1
ATOM 1373 N N . ILE A 1 178 ? 5.597 3.112 11.707 1.00 94.25 178 ILE A N 1
ATOM 1374 C CA . ILE A 1 178 ? 4.291 3.638 11.325 1.00 94.25 178 ILE A CA 1
ATOM 1375 C C . ILE A 1 178 ? 3.195 3.067 12.227 1.00 94.25 178 ILE A C 1
ATOM 1377 O O . ILE A 1 178 ? 3.337 1.970 12.776 1.00 94.25 178 ILE A O 1
ATOM 1381 N N . ARG A 1 179 ? 2.072 3.780 12.350 1.00 92.50 179 ARG A N 1
ATOM 1382 C CA . ARG A 1 179 ? 0.829 3.195 12.874 1.00 92.50 179 ARG A CA 1
ATOM 1383 C C . ARG A 1 179 ? 0.261 2.221 11.832 1.00 92.50 179 ARG A C 1
ATOM 1385 O O . ARG A 1 179 ? 0.085 2.596 10.675 1.00 92.50 179 ARG A O 1
ATOM 1392 N N . TYR A 1 180 ? -0.027 0.983 12.231 1.00 92.00 180 TYR A N 1
ATOM 1393 C CA . TYR A 1 180 ? -0.555 -0.067 11.352 1.00 92.00 180 TYR A CA 1
ATOM 1394 C C . TYR A 1 180 ? -1.493 -0.998 12.131 1.00 92.00 180 TYR A C 1
ATOM 1396 O O . TYR A 1 180 ? -1.086 -1.571 13.138 1.00 92.00 180 TYR A O 1
ATOM 1404 N N . LYS A 1 181 ? -2.743 -1.154 11.662 1.00 87.50 181 LYS A N 1
ATOM 1405 C CA . LYS A 1 181 ? -3.787 -2.006 12.280 1.00 87.50 181 LYS A CA 1
ATOM 1406 C C . LYS A 1 181 ? -3.927 -1.812 13.805 1.00 87.50 181 LYS A C 1
ATOM 1408 O O . LYS A 1 181 ? -3.854 -2.771 14.563 1.00 87.50 181 LYS A O 1
ATOM 1413 N N . GLY A 1 182 ? -4.041 -0.562 14.261 1.00 83.62 182 GLY A N 1
ATOM 1414 C CA . GLY A 1 182 ? -4.122 -0.208 15.691 1.00 83.62 182 GLY A CA 1
ATOM 1415 C C . GLY A 1 182 ? -2.804 -0.317 16.476 1.00 83.62 182 GLY A C 1
ATOM 1416 O O . GLY A 1 182 ? -2.659 0.325 17.511 1.00 83.62 182 GLY A O 1
ATOM 1417 N N . GLY A 1 183 ? -1.815 -1.056 15.969 1.00 88.69 183 GLY A N 1
ATOM 1418 C CA . GLY A 1 183 ? -0.481 -1.177 16.553 1.00 88.69 183 GLY A CA 1
ATOM 1419 C C . GLY A 1 183 ? 0.575 -0.301 15.874 1.00 88.69 183 GLY A C 1
ATOM 1420 O O . GLY A 1 183 ? 0.284 0.608 15.089 1.00 88.69 183 GLY A O 1
ATOM 1421 N N . SER A 1 184 ? 1.837 -0.613 16.165 1.00 91.50 184 SER A N 1
ATOM 1422 C CA . SER A 1 184 ? 3.009 -0.026 15.510 1.00 91.50 184 SER A CA 1
ATOM 1423 C C . SER A 1 184 ? 3.741 -1.073 14.676 1.00 91.50 184 SER A C 1
ATOM 1425 O O . SER A 1 184 ? 3.879 -2.212 15.124 1.00 91.50 184 SER A O 1
ATOM 1427 N N . ALA A 1 185 ? 4.260 -0.688 13.516 1.00 94.75 185 ALA A N 1
ATOM 1428 C CA . ALA A 1 185 ? 4.986 -1.584 12.624 1.00 94.75 185 ALA A CA 1
ATOM 1429 C C . ALA A 1 185 ? 6.077 -0.853 11.841 1.00 94.75 185 ALA A C 1
ATOM 1431 O O . ALA A 1 185 ? 6.095 0.373 11.808 1.00 94.75 185 ALA A O 1
ATOM 1432 N N . TRP A 1 186 ? 6.966 -1.592 11.183 1.00 95.75 186 TRP A N 1
ATOM 1433 C CA . TRP A 1 186 ? 8.132 -1.040 10.495 1.00 95.75 186 TRP A CA 1
ATOM 1434 C C . TRP A 1 186 ? 8.052 -1.215 8.980 1.00 95.75 186 TRP A C 1
ATOM 1436 O O . TRP A 1 186 ? 7.737 -2.292 8.473 1.00 95.75 186 TRP A O 1
ATOM 1446 N N . ILE A 1 187 ? 8.388 -0.153 8.254 1.00 95.88 187 ILE A N 1
ATOM 1447 C CA . ILE A 1 187 ? 8.493 -0.105 6.792 1.00 95.88 187 ILE A CA 1
ATOM 1448 C C . ILE A 1 187 ? 9.846 0.506 6.411 1.00 95.88 187 ILE A C 1
ATOM 1450 O O . ILE A 1 187 ? 10.374 1.348 7.135 1.00 95.88 187 ILE A O 1
ATOM 1454 N N . GLY A 1 188 ? 10.443 0.082 5.295 1.00 95.88 188 GLY A N 1
ATOM 1455 C CA . GLY A 1 188 ? 11.707 0.663 4.835 1.00 95.88 188 GLY A CA 1
ATOM 1456 C C . GLY A 1 188 ? 11.527 2.134 4.445 1.00 95.88 188 GLY A C 1
ATOM 1457 O O . GLY A 1 188 ? 10.680 2.439 3.609 1.00 95.88 188 GLY A O 1
ATOM 1458 N N . THR A 1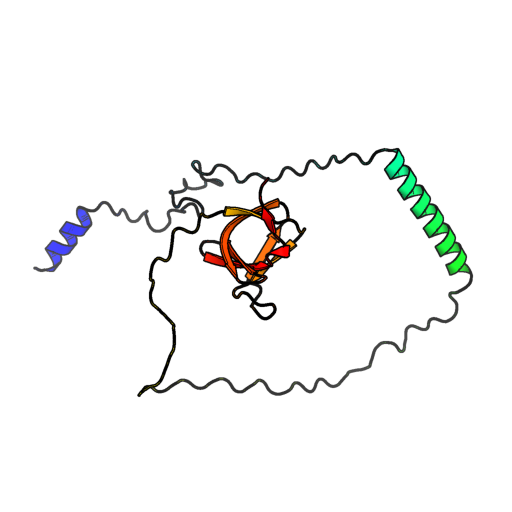 189 ? 12.333 3.041 5.002 1.00 94.44 189 THR A N 1
ATOM 1459 C CA . THR A 1 189 ? 12.206 4.502 4.809 1.00 94.44 189 THR A CA 1
ATOM 1460 C C . THR A 1 189 ? 12.264 4.898 3.329 1.00 94.44 189 THR A C 1
ATOM 1462 O O . THR A 1 189 ? 11.488 5.735 2.886 1.00 94.44 189 THR A O 1
ATOM 1465 N N . LYS A 1 190 ? 13.092 4.212 2.525 1.00 94.44 190 LYS A N 1
ATOM 1466 C CA . LYS A 1 190 ? 13.208 4.399 1.061 1.00 94.44 190 LYS A CA 1
ATOM 1467 C C . LYS A 1 190 ? 11.904 4.126 0.281 1.00 94.44 190 LYS A C 1
ATOM 1469 O O . LYS A 1 190 ? 11.800 4.492 -0.886 1.00 94.44 190 LYS A O 1
ATOM 1474 N N . LEU A 1 191 ? 10.924 3.456 0.892 1.00 94.12 191 LEU A N 1
ATOM 1475 C CA . LEU A 1 191 ? 9.624 3.138 0.286 1.00 94.12 191 LEU A CA 1
ATOM 1476 C C . LEU A 1 191 ? 8.574 4.239 0.521 1.00 94.12 191 LEU A C 1
ATOM 1478 O O . LEU A 1 191 ? 7.496 4.190 -0.080 1.00 94.12 191 LEU A O 1
ATOM 1482 N N . LEU A 1 192 ? 8.885 5.210 1.385 1.00 93.69 192 LEU A N 1
ATOM 1483 C CA . LEU A 1 192 ? 8.036 6.338 1.748 1.00 93.69 192 LEU A CA 1
ATOM 1484 C C . LEU A 1 192 ? 8.524 7.634 1.086 1.00 93.69 192 LEU A C 1
ATOM 1486 O O . LEU A 1 192 ? 9.717 7.826 0.865 1.00 93.69 192 LEU A O 1
ATOM 1490 N N . VAL A 1 193 ? 7.592 8.545 0.820 1.00 93.81 193 VAL A N 1
ATOM 1491 C CA . VAL A 1 193 ? 7.858 9.931 0.408 1.00 93.81 193 VAL A CA 1
ATOM 1492 C C . VAL A 1 193 ? 7.046 10.893 1.272 1.00 93.81 193 VAL A C 1
ATOM 1494 O O . VAL A 1 193 ? 5.946 10.555 1.716 1.00 93.81 193 VAL A O 1
ATOM 1497 N N . GLU A 1 194 ? 7.580 12.084 1.542 1.00 88.31 194 GLU A N 1
ATOM 1498 C CA . GLU A 1 194 ? 6.806 13.134 2.214 1.00 88.31 194 GLU A CA 1
ATOM 1499 C C . GLU A 1 194 ? 5.642 13.594 1.317 1.00 88.31 194 GLU A C 1
ATOM 1501 O O . GLU A 1 194 ? 5.742 13.604 0.086 1.00 88.31 194 GLU A O 1
ATOM 1506 N N . LYS A 1 195 ? 4.514 13.949 1.939 1.00 77.44 195 LYS A N 1
ATOM 1507 C CA . LYS A 1 195 ? 3.365 14.551 1.255 1.00 77.44 195 LYS A CA 1
ATOM 1508 C C . LYS A 1 195 ? 3.711 16.013 0.950 1.00 77.44 195 LYS A C 1
ATOM 1510 O O . LYS A 1 195 ? 3.745 16.827 1.868 1.00 77.44 195 LYS A O 1
ATOM 1515 N N . LYS A 1 196 ? 4.023 16.292 -0.317 1.00 59.09 196 LYS A N 1
ATOM 1516 C CA . LYS A 1 196 ? 4.209 17.641 -0.869 1.00 59.09 196 LYS A CA 1
ATOM 1517 C C . LYS A 1 196 ? 2.875 18.217 -1.344 1.00 59.09 196 LYS A C 1
ATOM 1519 O O . LYS A 1 196 ? 2.012 17.393 -1.728 1.00 59.09 196 LYS A O 1
#

pLDDT: mean 73.12, std 18.15, range [30.39, 96.06]

Sequence (196 aa):
MKDDLQTFFDRKIGLDDKSKNLQVCSVCDNPLAAGAAFCSYCGPPELNAVSSSRFMSPFRATFYIVILLVSFGVFFSLKLNGFENFKIEELWPTSVPVSIPDPPPEPEPAPEAVKPRATPTQSTKPAMPKEKRSRIMKVNVLAANVRDKPSMNGKKIGIVSRGLEVTVLQTQDSWTQIRYKGGSAWIGTKLLVEKK